Protein 5X7F (pdb70)

Nearest PDB structures (foldseek):
  5x7f-assembly1_A-2  TM=1.005E+00  e=1.214E-40  Mycobacterium tuberculosis H37Rv
  3dr5-assembly1_A-2  TM=9.251E-01  e=3.108E-18  Corynebacterium glutamicum
  4pca-assembly2_B  TM=9.011E-01  e=3.858E-13  Anaplasma phagocytophilum str. HGE1
  4pca-assembly3_D-4  TM=9.112E-01  e=9.954E-13  Anaplasma phagocytophilum str. HGE1
  4pca-assembly1_A  TM=8.769E-01  e=1.339E-12  Anaplasma phagocytophilum str. HGE1

GO terms:
  GO:0005886 plasma membrane (C, HDA)

Secondary structure (DSSP, 8-state):
-HHHHHHHTT----HHHHHHHHHHHHTT-----HHHHHHHHHHHHHH-SSEEEEE--TTSHHHHHHHTTS-TT-EEEEEES-HHHHHHHHHHHHHTT--GGGEEEEES-HHHHHHHSPTT-EEEEEE-S-GGGHHHHHHHHHHHEEEEEEEEEES----TT-HHHHHHHHHHHHHHT-TTEEEEEE-STT-EEEEEE-

CATH classification: 3.40.50.150

B-factor: mean 53.62, std 14.62, range [30.98, 121.47]

Structure (mmCIF, N/CA/C/O backbone):
data_5X7F
#
_entry.id   5X7F
#
_cell.length_a   57.700
_cell.length_b   57.700
_cell.length_c   158.163
_cell.angle_alpha   90.00
_cell.angle_beta   90.00
_cell.angle_gamma   90.00
#
_symmetry.space_group_name_H-M   'P 41 21 2'
#
loop_
_entity.id
_entity.type
_entity.pdbx_description
1 polymer 'Putative O-methyltransferase Rv1220c'
2 non-polymer S-ADENOSYLMETHIONINE
3 water water
#
loop_
_atom_site.group_PDB
_atom_site.id
_atom_site.type_symbol
_atom_site.label_atom_id
_atom_site.label_alt_id
_atom_site.label_comp_id
_atom_site.label_asym_id
_atom_site.label_entity_id
_atom_site.label_seq_id
_atom_site.pdbx_PDB_ins_code
_atom_site.Cartn_x
_atom_site.Cartn_y
_atom_site.Cartn_z
_atom_site.occupancy
_atom_site.B_iso_or_equiv
_atom_site.auth_seq_id
_atom_site.auth_comp_id
_atom_site.auth_asym_id
_atom_site.auth_atom_id
_atom_site.pdbx_PDB_model_num
ATOM 1 N N . GLU A 1 31 ? -22.776 19.070 38.752 1.00 75.70 11 GLU A N 1
ATOM 2 C CA . GLU A 1 31 ? -22.628 19.695 40.064 1.00 83.82 11 GLU A CA 1
ATOM 3 C C . GLU A 1 31 ? -23.175 18.810 41.181 1.00 78.32 11 GLU A C 1
ATOM 4 O O . GLU A 1 31 ? -22.542 18.673 42.239 1.00 74.54 11 GLU A O 1
ATOM 10 N N . SER A 1 32 ? -24.366 18.238 40.962 1.00 72.29 12 SER A N 1
ATOM 11 C CA . SER A 1 32 ? -24.878 17.232 41.892 1.00 69.23 12 SER A CA 1
ATOM 12 C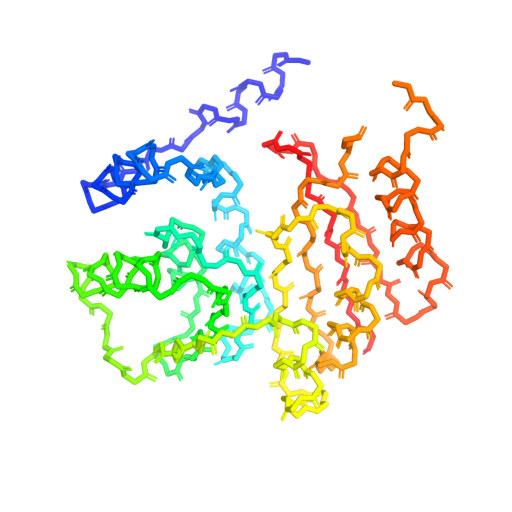 C . SER A 1 32 ? -23.980 16.003 41.903 1.00 61.44 12 SER A C 1
ATOM 13 O O . SER A 1 32 ? -23.808 15.356 42.944 1.00 53.57 12 SER A O 1
ATOM 16 N N . LEU A 1 33 ? -23.410 15.661 40.742 1.00 61.24 13 LEU A N 1
ATOM 17 C CA . LEU A 1 33 ? -22.435 14.580 40.677 1.00 56.11 13 LEU A CA 1
ATOM 18 C C . LEU A 1 33 ? -21.254 14.871 41.589 1.00 49.09 13 LEU A C 1
ATOM 19 O O . LEU A 1 33 ? -20.801 14.002 42.345 1.00 49.21 13 LEU A O 1
ATOM 24 N N . TRP A 1 34 ? -20.755 16.104 41.537 1.00 52.04 14 TRP A N 1
ATOM 25 C CA . TRP A 1 34 ? -19.579 16.474 42.313 1.00 51.89 14 TRP A CA 1
ATOM 26 C C . TRP A 1 34 ? -19.881 16.461 43.811 1.00 50.91 14 TRP A C 1
ATOM 27 O O . TRP A 1 34 ? -19.085 15.939 44.601 1.00 47.12 14 TRP A O 1
ATOM 38 N N . ALA A 1 35 ? -21.039 16.996 44.219 1.00 51.30 15 ALA A N 1
ATOM 39 C CA . ALA A 1 35 ? -21.381 16.998 45.642 1.00 55.24 15 ALA A CA 1
ATOM 40 C C . ALA A 1 35 ? -21.560 15.580 46.162 1.00 50.86 15 ALA A C 1
ATOM 41 O O . ALA A 1 35 ? -21.175 15.268 47.296 1.00 47.10 15 ALA A O 1
ATOM 43 N N . HIS A 1 36 ? -22.140 14.705 45.337 1.00 50.71 16 HIS A N 1
ATOM 44 C CA . HIS A 1 36 ? -22.300 13.306 45.721 1.00 51.73 16 HIS A CA 1
ATOM 45 C C . HIS A 1 36 ? -20.951 12.654 45.989 1.00 47.41 16 HIS A C 1
ATOM 46 O O . HIS A 1 36 ? -20.806 11.871 46.934 1.00 51.47 16 HIS A O 1
ATOM 53 N N . ALA A 1 37 ? -19.957 12.948 45.151 1.00 48.23 17 ALA A N 1
ATOM 54 C CA . ALA A 1 37 ? -18.630 12.375 45.332 1.00 46.62 17 ALA A CA 1
ATOM 55 C C . ALA A 1 37 ? -17.966 12.931 46.580 1.00 42.90 17 ALA A C 1
ATOM 56 O O . ALA A 1 37 ? -17.455 12.173 47.415 1.00 43.82 17 ALA A O 1
ATOM 58 N N . GLU A 1 38 ? -17.958 14.260 46.719 1.00 49.58 18 GLU A N 1
ATOM 59 C CA . GLU A 1 38 ? -17.354 14.869 47.903 1.00 49.60 18 GLU A CA 1
ATOM 60 C C . GLU A 1 38 ? -17.982 14.325 49.176 1.00 50.38 18 GLU A C 1
ATOM 61 O O . GLU A 1 38 ? -17.284 14.080 50.171 1.00 50.58 18 GLU A O 1
ATOM 67 N N . GLY A 1 39 ? -19.292 14.096 49.155 1.00 51.40 19 GLY A N 1
ATOM 68 C CA . GLY A 1 39 ? -20.004 13.639 50.329 1.00 49.60 19 GLY A CA 1
ATOM 69 C C . GLY A 1 39 ? -19.966 12.145 50.551 1.00 49.53 19 GLY A C 1
ATOM 70 O O . GLY A 1 39 ? -20.636 11.640 51.461 1.00 52.42 19 GLY A O 1
ATOM 71 N N . SER A 1 40 ? -19.176 11.419 49.765 1.00 45.07 20 SER A N 1
ATOM 72 C CA . SER A 1 40 ? -19.151 9.968 49.840 1.00 45.34 20 SER A CA 1
ATOM 73 C C . SER A 1 40 ? -18.372 9.439 51.036 1.00 48.90 20 SER A C 1
ATOM 74 O O . SER A 1 40 ? -18.612 8.301 51.445 1.00 50.52 20 SER A O 1
ATOM 77 N N . ILE A 1 41 ? -17.475 10.234 51.621 1.00 49.82 21 ILE A N 1
ATOM 78 C CA . ILE A 1 41 ? -16.437 9.740 52.523 1.00 47.77 21 ILE A CA 1
ATOM 79 C C . ILE A 1 41 ? -16.625 10.349 53.906 1.00 46.85 21 ILE A C 1
ATOM 80 O O . ILE A 1 41 ? -16.866 11.556 54.032 1.00 46.96 21 ILE A O 1
ATOM 85 N N . SER A 1 42 ? -16.495 9.514 54.942 1.00 43.99 22 SER A N 1
ATOM 86 C CA . SER A 1 42 ? -16.393 9.988 56.319 1.00 47.94 22 SER A CA 1
ATOM 87 C C . SER A 1 42 ? -15.017 9.666 56.900 1.00 49.71 22 SER A C 1
ATOM 88 O O . SER A 1 42 ? -14.395 8.664 56.535 1.00 51.01 22 SER A O 1
ATOM 91 N N . GLU A 1 43 ? -14.556 10.512 57.828 1.00 47.39 23 GLU A N 1
ATOM 92 C CA . GLU A 1 43 ? -13.215 10.432 58.388 1.00 43.29 23 GLU A CA 1
ATOM 93 C C . GLU A 1 43 ? -13.246 10.112 59.878 1.00 49.68 23 GLU A C 1
ATOM 94 O O . GLU A 1 43 ? -14.192 10.472 60.589 1.00 47.63 23 GLU A O 1
ATOM 100 N N . ASP A 1 44 ? -12.184 9.460 60.355 1.00 49.08 24 ASP A N 1
ATOM 101 C CA . ASP A 1 44 ? -12.090 9.079 61.760 1.00 51.31 24 ASP A CA 1
ATOM 102 C C . ASP A 1 44 ? -11.694 10.279 62.623 1.00 46.04 24 ASP A C 1
ATOM 103 O O . ASP A 1 44 ? -11.477 11.388 62.133 1.00 48.23 24 ASP A O 1
ATOM 108 N N . VAL A 1 45 ? -11.582 10.046 63.938 1.00 52.16 25 VAL A N 1
ATOM 109 C CA . VAL A 1 45 ? -11.320 11.137 64.876 1.00 49.65 25 VAL A CA 1
ATOM 110 C C . VAL A 1 45 ? -9.902 11.698 64.716 1.00 47.64 25 VAL A C 1
ATOM 111 O O . VAL A 1 45 ? -9.682 12.892 64.937 1.00 46.89 25 VAL A O 1
ATOM 115 N N . ILE A 1 46 ? -8.931 10.883 64.284 1.00 51.33 26 ILE A N 1
ATOM 116 C CA . ILE A 1 46 ? -7.575 11.407 64.071 1.00 52.81 26 ILE A CA 1
ATOM 117 C C . ILE A 1 46 ? -7.568 12.435 62.949 1.00 48.26 26 ILE A C 1
ATOM 118 O O . ILE A 1 46 ? -6.995 13.528 63.080 1.00 43.59 26 ILE A O 1
ATOM 123 N N . LEU A 1 47 ? -8.203 12.099 61.820 1.00 42.63 27 LEU A N 1
ATOM 124 C CA . LEU A 1 47 ? -8.268 13.043 60.712 1.00 44.87 27 LEU A CA 1
ATOM 125 C C . LEU A 1 47 ? -8.984 14.313 61.126 1.00 44.12 27 LEU A C 1
ATOM 126 O O . LEU A 1 47 ? -8.584 15.420 60.731 1.00 44.16 27 LEU A O 1
ATOM 131 N N . ALA A 1 48 ? -10.046 14.172 61.934 1.00 41.79 28 ALA A N 1
ATOM 132 C CA . ALA A 1 48 ? -10.762 15.340 62.434 1.00 45.89 28 ALA A CA 1
ATOM 133 C C . ALA A 1 48 ? -9.851 16.223 63.280 1.00 44.61 28 ALA A C 1
ATOM 134 O O . ALA A 1 48 ? -9.884 17.454 63.165 1.00 46.35 28 ALA A O 1
ATOM 136 N N . GLY A 1 49 ? -9.022 15.610 64.127 1.00 49.05 29 GLY A N 1
ATOM 137 C CA . GLY A 1 49 ? -8.044 16.391 64.872 1.00 49.03 29 GLY A CA 1
ATOM 138 C C . GLY A 1 49 ? -7.060 17.108 63.967 1.00 48.79 29 GLY A C 1
ATOM 139 O O . GLY A 1 49 ? -6.747 18.284 64.178 1.00 48.06 29 GLY A O 1
ATOM 140 N N . ALA A 1 50 ? -6.589 16.423 62.915 1.00 48.36 30 ALA A N 1
ATOM 141 C CA . ALA A 1 50 ? -5.645 17.058 61.994 1.00 45.44 30 ALA A CA 1
ATOM 142 C C . ALA A 1 50 ? -6.278 18.239 61.269 1.00 50.39 30 ALA A C 1
ATOM 143 O O . ALA A 1 50 ? -5.631 19.283 61.090 1.00 48.18 30 ALA A O 1
ATOM 145 N N . ARG A 1 51 ? -7.550 18.101 60.849 1.00 46.91 31 ARG A N 1
ATOM 146 C CA . ARG A 1 51 ? -8.231 19.202 60.166 1.00 49.03 31 ARG A CA 1
ATOM 147 C C . ARG A 1 51 ? -8.387 20.409 61.073 1.00 52.46 31 ARG A C 1
ATOM 148 O O . ARG A 1 51 ? -8.240 21.558 60.627 1.00 57.68 31 ARG A O 1
ATOM 156 N N . GLU A 1 52 ? -8.750 20.170 62.332 1.00 53.17 32 GLU A N 1
ATOM 157 C CA . GLU A 1 52 ? -8.839 21.255 63.301 1.00 58.69 32 GLU A CA 1
ATOM 158 C C . GLU A 1 52 ? -7.523 22.028 63.370 1.00 59.56 32 GLU A C 1
ATOM 159 O O . GLU A 1 52 ? -7.506 23.266 63.332 1.00 58.15 32 GLU A O 1
ATOM 165 N N . ARG A 1 53 ? -6.399 21.305 63.436 1.00 59.68 33 ARG A N 1
ATOM 166 C CA . ARG A 1 53 ? -5.104 21.977 63.505 1.00 58.47 33 ARG A CA 1
ATOM 167 C C . ARG A 1 53 ? -4.781 22.717 62.216 1.00 60.89 33 ARG A C 1
ATOM 168 O O . ARG A 1 53 ? -4.168 23.788 62.263 1.00 60.34 33 ARG A O 1
ATOM 176 N N . ALA A 1 54 ? -5.198 22.178 61.062 1.00 50.56 34 ALA A N 1
ATOM 177 C CA . ALA A 1 54 ? -4.970 22.864 59.798 1.00 53.74 34 ALA A CA 1
ATOM 178 C C . ALA A 1 54 ? -5.650 24.226 59.767 1.00 57.62 34 ALA A C 1
ATOM 179 O O . ALA A 1 54 ? -5.063 25.207 59.299 1.00 58.05 34 ALA A O 1
ATOM 181 N N . THR A 1 55 ? -6.895 24.314 60.241 1.00 56.99 35 THR A N 1
ATOM 182 C CA . THR A 1 55 ? -7.567 25.609 60.171 1.00 61.97 35 THR A CA 1
ATOM 183 C C . THR A 1 55 ? -6.957 26.610 61.149 1.00 61.53 35 THR A C 1
ATOM 184 O O . THR A 1 55 ? -6.904 27.808 60.847 1.00 64.00 35 THR A O 1
ATOM 188 N N . ASP A 1 56 ? -6.461 26.135 62.298 1.00 67.66 36 ASP A N 1
ATOM 189 C CA . ASP A 1 56 ? -5.824 27.021 63.271 1.00 73.05 36 ASP A CA 1
ATOM 190 C C . ASP A 1 56 ? -4.600 27.720 62.689 1.00 75.08 36 ASP A C 1
ATOM 191 O O . ASP A 1 56 ? -4.412 28.927 62.892 1.00 77.77 36 ASP A O 1
ATOM 196 N N . ILE A 1 57 ? -3.757 26.983 61.963 1.00 75.80 37 ILE A N 1
ATOM 197 C CA . ILE A 1 57 ? -2.520 27.540 61.421 1.00 73.09 37 ILE A CA 1
ATOM 198 C C . ILE A 1 57 ? -2.777 28.137 60.048 1.00 74.25 37 ILE A C 1
ATOM 199 O O . ILE A 1 57 ? -1.838 28.554 59.362 1.00 78.75 37 ILE A O 1
ATOM 204 N N . GLY A 1 58 ? -4.040 28.171 59.629 1.00 70.44 38 GLY A N 1
ATOM 205 C CA . GLY A 1 58 ? -4.354 28.736 58.332 1.00 71.97 38 GLY A CA 1
ATOM 206 C C . GLY A 1 58 ? -3.796 27.969 57.157 1.00 69.49 38 GLY A C 1
ATOM 207 O O . GLY A 1 58 ? -3.589 28.549 56.087 1.00 74.04 38 GLY A O 1
ATOM 208 N N . ALA A 1 59 ? -3.537 26.678 57.327 1.00 66.30 39 ALA A N 1
ATOM 209 C CA . ALA A 1 59 ? -3.060 25.816 56.256 1.00 65.09 39 ALA A CA 1
ATOM 210 C C . ALA A 1 59 ? -4.238 25.101 55.608 1.00 60.12 39 ALA A C 1
ATOM 211 O O . ALA A 1 59 ? -5.162 24.659 56.297 1.00 66.03 39 ALA A O 1
ATOM 213 N N . GLY A 1 60 ? -4.202 24.980 54.291 1.00 65.64 40 GLY A N 1
ATOM 214 C CA . GLY A 1 60 ? -5.206 24.200 53.593 1.00 60.12 40 GLY A CA 1
ATOM 215 C C . GLY A 1 60 ? -5.161 22.737 53.998 1.00 63.19 40 GLY A C 1
ATOM 216 O O . GLY A 1 60 ? -4.303 22.274 54.756 1.00 63.19 40 GLY A O 1
ATOM 217 N N . ALA A 1 61 ? -6.146 21.999 53.503 1.00 44.82 41 ALA A N 1
ATOM 218 C CA . ALA A 1 61 ? -6.217 20.562 53.707 1.00 43.27 41 ALA A CA 1
ATOM 219 C C . ALA A 1 61 ? -7.098 20.006 52.604 1.00 44.76 41 ALA A C 1
ATOM 220 O O . ALA A 1 61 ? -8.117 20.610 52.264 1.00 40.23 41 ALA A O 1
ATOM 222 N N . VAL A 1 62 ? -6.681 18.890 52.013 1.00 44.28 42 VAL A N 1
ATOM 223 C CA . VAL A 1 62 ? -7.483 18.329 50.935 1.00 39.26 42 VAL A CA 1
ATOM 224 C C . VAL A 1 62 ? -8.799 17.830 51.520 1.00 38.90 42 VAL A C 1
ATOM 225 O O . VAL A 1 62 ? -8.888 17.479 52.708 1.00 38.71 42 VAL A O 1
ATOM 229 N N . THR A 1 63 ? -9.835 17.809 50.679 1.00 39.86 43 THR A N 1
ATOM 230 C CA . THR A 1 63 ? -11.126 17.289 51.078 1.00 37.49 43 THR A CA 1
ATOM 231 C C . THR A 1 63 ? -11.024 15.790 51.298 1.00 38.24 43 THR A C 1
ATOM 232 O O . THR A 1 63 ? -10.131 15.128 50.744 1.00 35.62 43 THR A O 1
ATOM 236 N N . PRO A 1 64 ? -11.941 15.227 52.100 1.00 34.81 44 PRO A N 1
ATOM 237 C CA . PRO A 1 64 ? -11.970 13.772 52.275 1.00 36.86 44 PRO A CA 1
ATOM 238 C C . PRO A 1 64 ? -12.009 12.998 50.969 1.00 38.30 44 PRO A C 1
ATOM 239 O O . PRO A 1 64 ? -11.357 11.951 50.862 1.00 37.57 44 PRO A O 1
ATOM 243 N N . ALA A 1 65 ? -12.788 13.455 49.987 1.00 35.45 45 ALA A N 1
ATOM 244 C CA . ALA A 1 65 ? -12.865 12.722 48.724 1.00 41.31 45 ALA A CA 1
ATOM 245 C C . ALA A 1 65 ? -11.559 12.811 47.942 1.00 38.38 45 ALA A C 1
ATOM 246 O O . ALA A 1 65 ? -11.190 11.857 47.239 1.00 37.08 45 ALA A O 1
ATOM 248 N N . VAL A 1 66 ? -10.853 13.948 48.025 1.00 36.98 46 VAL A N 1
ATOM 249 C CA . VAL A 1 66 ? -9.500 13.987 47.474 1.00 33.81 46 VAL A CA 1
ATOM 250 C C . VAL A 1 66 ? -8.603 13.004 48.217 1.00 36.03 46 VAL A C 1
ATOM 251 O O . VAL A 1 66 ? -7.827 12.257 47.600 1.00 35.29 46 VAL A O 1
ATOM 255 N N . GLY A 1 67 ? -8.726 12.953 49.548 1.00 35.12 47 GLY A N 1
ATOM 256 C CA . GLY A 1 67 ? -7.909 12.028 50.318 1.00 35.83 47 GLY A CA 1
ATOM 257 C C . GLY A 1 67 ? -8.111 10.582 49.901 1.00 39.00 47 GLY A C 1
ATOM 258 O O . GLY A 1 67 ? -7.145 9.831 49.744 1.00 36.13 47 GLY A O 1
ATOM 259 N N . ALA A 1 68 ? -9.371 10.178 49.701 1.00 35.20 48 ALA A N 1
ATOM 260 C CA . ALA A 1 68 ? -9.661 8.814 49.264 1.00 39.60 48 ALA A CA 1
ATOM 261 C C . ALA A 1 68 ? -9.019 8.524 47.919 1.00 36.07 48 ALA A C 1
ATOM 262 O O . ALA A 1 68 ? -8.542 7.405 47.671 1.00 34.37 48 ALA A O 1
ATOM 264 N N . LEU A 1 69 ? -8.994 9.530 47.039 1.00 39.00 49 LEU A N 1
ATOM 265 C CA . LEU A 1 69 ? -8.346 9.373 45.744 1.00 36.80 49 LEU A CA 1
ATOM 266 C C . LEU A 1 69 ? -6.840 9.235 45.908 1.00 39.13 49 LEU A C 1
ATOM 267 O O . LEU A 1 69 ? -6.219 8.395 45.254 1.00 34.65 49 LEU A O 1
ATOM 272 N N . LEU A 1 70 ? -6.238 10.029 46.803 1.00 37.72 50 LEU A N 1
ATOM 273 C CA . LEU A 1 70 ? -4.803 9.900 47.032 1.00 38.35 50 LEU A CA 1
ATOM 274 C C . LEU A 1 70 ? -4.455 8.512 47.555 1.00 38.91 50 LEU A C 1
ATOM 275 O O . LEU A 1 70 ? -3.415 7.950 47.205 1.00 37.06 50 LEU A O 1
ATOM 280 N N . CYS A 1 71 ? -5.305 7.955 48.415 1.00 35.63 51 CYS A N 1
ATOM 281 C CA . CYS A 1 71 ? -5.064 6.620 48.951 1.00 37.49 51 CYS A CA 1
ATOM 282 C C . CYS A 1 71 ? -5.144 5.574 47.845 1.00 38.16 51 CYS A C 1
ATOM 283 O O . CYS A 1 71 ? -4.315 4.660 47.772 1.00 37.18 51 CYS A O 1
ATOM 286 N N . LEU A 1 72 ? -6.154 5.684 46.991 1.00 36.68 52 LEU A N 1
ATOM 287 C CA . LEU A 1 72 ? -6.261 4.776 45.853 1.00 36.95 52 LEU A CA 1
ATOM 288 C C . LEU A 1 72 ? -5.034 4.871 44.958 1.00 40.31 52 LEU A C 1
ATOM 289 O O . LEU A 1 72 ? -4.502 3.842 44.525 1.00 41.54 52 LEU A O 1
ATOM 294 N N . LEU A 1 73 ? -4.570 6.098 44.666 1.00 34.64 53 LEU A N 1
ATOM 295 C CA . LEU A 1 73 ? -3.455 6.242 43.731 1.00 37.12 53 LEU A CA 1
ATOM 296 C C .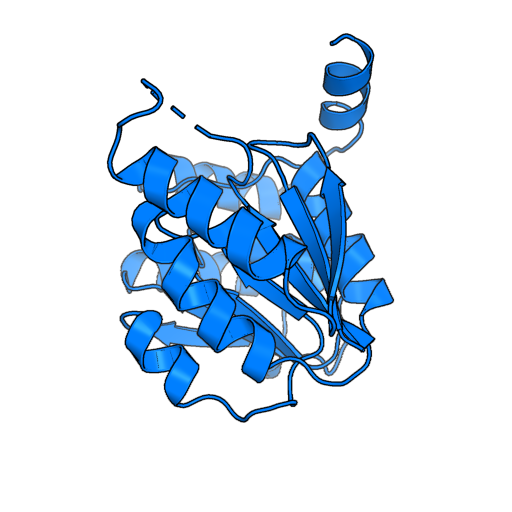 LEU A 1 73 ? -2.143 5.770 44.354 1.00 44.02 53 LEU A C 1
ATOM 297 O O . LEU A 1 73 ? -1.287 5.195 43.664 1.00 42.12 53 LEU A O 1
ATOM 302 N N . ALA A 1 74 ? -1.966 5.989 45.659 1.00 38.10 54 ALA A N 1
ATOM 303 C CA . ALA A 1 74 ? -0.778 5.459 46.324 1.00 37.20 54 ALA A CA 1
ATOM 304 C C . ALA A 1 74 ? -0.765 3.941 46.266 1.00 41.75 54 ALA A C 1
ATOM 305 O O . ALA A 1 74 ? 0.271 3.321 45.983 1.00 42.24 54 ALA A O 1
ATOM 307 N N . LYS A 1 75 ? -1.922 3.327 46.497 1.00 37.06 55 LYS A N 1
ATOM 308 C CA . LYS A 1 75 ? -2.018 1.878 46.434 1.00 42.77 55 LYS A CA 1
ATOM 309 C C . LYS A 1 75 ? -1.752 1.367 45.018 1.00 46.51 55 LYS A C 1
ATOM 310 O O . LYS A 1 75 ? -1.044 0.367 44.832 1.00 47.27 55 LYS A O 1
ATOM 316 N N . LEU A 1 76 ? -2.290 2.054 44.005 1.00 42.72 56 LEU A N 1
ATOM 317 C CA . LEU A 1 76 ? -2.026 1.656 42.621 1.00 44.72 56 LEU A CA 1
ATOM 318 C C . LEU A 1 76 ? -0.560 1.828 42.263 1.00 46.65 56 LEU A C 1
ATOM 319 O O . LEU A 1 76 ? -0.005 1.037 41.490 1.00 49.17 56 LEU A O 1
ATOM 324 N N . SER A 1 77 ? 0.075 2.865 42.801 1.00 45.19 57 SER A N 1
ATOM 325 C CA . SER A 1 77 ? 1.442 3.194 42.442 1.00 49.33 57 SER A CA 1
ATOM 326 C C . SER A 1 77 ? 2.458 2.222 43.026 1.00 50.85 57 SER A C 1
ATOM 327 O O . SER A 1 77 ? 3.630 2.289 42.644 1.00 53.75 57 SER A O 1
ATOM 330 N N . GLY A 1 78 ? 2.047 1.329 43.923 1.00 47.52 58 GLY A N 1
ATOM 331 C CA . GLY A 1 78 ? 2.992 0.439 44.577 1.00 50.05 58 GLY A CA 1
ATOM 332 C C . GLY A 1 78 ? 3.199 0.801 46.033 1.00 51.59 58 GLY A C 1
ATOM 333 O O . GLY A 1 78 ? 3.332 -0.078 46.892 1.00 56.25 58 GLY A O 1
ATOM 334 N N . GLY A 1 79 ? 3.251 2.097 46.323 1.00 49.81 59 GLY A N 1
ATOM 335 C CA . GLY A 1 79 ? 3.153 2.547 47.702 1.00 50.56 59 GLY A CA 1
ATOM 336 C C . GLY A 1 79 ? 4.346 2.262 48.592 1.00 53.60 59 GLY A C 1
ATOM 337 O O . GLY A 1 79 ? 4.172 2.033 49.796 1.00 52.25 59 GLY A O 1
ATOM 338 N N . LYS A 1 80 ? 5.556 2.278 48.041 1.00 49.44 60 LYS A N 1
ATOM 339 C CA . LYS A 1 80 ? 6.754 2.023 48.828 1.00 52.91 60 LYS A CA 1
ATOM 340 C C . LYS A 1 80 ? 7.518 3.297 49.145 1.00 49.97 60 LYS A C 1
ATOM 341 O O . LYS A 1 80 ? 8.021 3.456 50.259 1.00 49.24 60 LYS A O 1
ATOM 347 N N . ALA A 1 81 ? 7.601 4.221 48.191 1.00 49.08 61 ALA A N 1
ATOM 348 C CA . ALA A 1 81 ? 8.257 5.504 48.401 1.00 44.44 61 ALA A CA 1
ATOM 349 C C . ALA A 1 81 ? 7.375 6.579 47.783 1.00 46.45 61 ALA A C 1
ATOM 350 O O . ALA A 1 81 ? 7.196 6.620 46.558 1.00 41.81 61 ALA A O 1
ATOM 352 N N . VAL A 1 82 ? 6.826 7.437 48.636 1.00 47.93 62 VAL A N 1
ATOM 353 C CA . VAL A 1 82 ? 5.922 8.513 48.255 1.00 44.08 62 VAL A CA 1
ATOM 354 C C . VAL A 1 82 ? 6.522 9.818 48.759 1.00 42.28 62 VAL A C 1
ATOM 355 O O . VAL A 1 82 ? 6.957 9.894 49.914 1.00 44.49 62 VAL A O 1
ATOM 359 N N . ALA A 1 83 ? 6.563 10.832 47.899 1.00 42.08 63 ALA A N 1
ATOM 360 C CA . ALA A 1 83 ? 7.057 12.148 48.270 1.00 44.06 63 ALA A CA 1
ATOM 361 C C . ALA A 1 83 ? 5.923 13.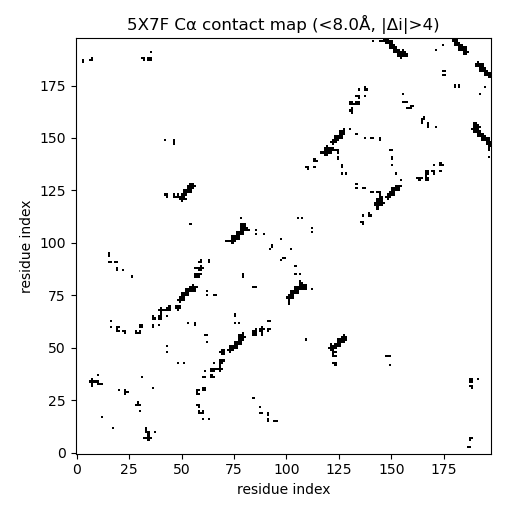164 48.222 1.00 42.75 63 ALA A C 1
ATOM 362 O O . ALA A 1 83 ? 5.125 13.169 47.283 1.00 39.37 63 ALA A O 1
ATOM 364 N N . GLU A 1 84 ? 5.876 14.045 49.221 1.00 38.31 64 GLU A N 1
ATOM 365 C CA . GLU A 1 84 ? 4.823 15.046 49.330 1.00 40.87 64 GLU A CA 1
ATOM 366 C C . GLU A 1 84 ? 5.432 16.435 49.464 1.00 40.33 64 GLU A C 1
ATOM 367 O O . GLU A 1 84 ? 6.288 16.665 50.326 1.00 42.22 64 GLU A O 1
ATOM 373 N N . VAL A 1 85 ? 4.964 17.361 48.639 1.00 36.21 65 VAL A N 1
ATOM 374 C CA . VAL A 1 85 ? 5.385 18.756 48.670 1.00 37.06 65 VAL A CA 1
ATOM 375 C C . VAL A 1 85 ? 4.257 19.556 49.310 1.00 41.39 65 VAL A C 1
ATOM 376 O O . VAL A 1 85 ? 3.205 19.771 48.690 1.00 38.13 65 VAL A O 1
ATOM 380 N N . GLY A 1 86 ? 4.463 19.971 50.567 1.00 39.30 66 GLY A N 1
ATOM 381 C CA . GLY A 1 86 ? 3.452 20.703 51.315 1.00 37.75 66 GLY A CA 1
ATOM 382 C C . GLY A 1 86 ? 2.711 19.850 52.327 1.00 41.45 66 GLY A C 1
ATOM 383 O O . GLY A 1 86 ? 1.568 19.445 52.105 1.00 40.89 66 GLY A O 1
ATOM 384 N N . THR A 1 87 ? 3.363 19.579 53.459 1.00 42.62 67 THR A N 1
ATOM 385 C CA . THR A 1 87 ? 2.820 18.660 54.450 1.00 41.28 67 THR A CA 1
ATOM 386 C C . THR A 1 87 ? 1.540 19.199 55.073 1.00 39.34 67 THR A C 1
ATOM 387 O O . THR A 1 87 ? 0.626 18.428 55.394 1.00 38.62 67 THR A O 1
ATOM 391 N N . GLY A 1 88 ? 1.461 20.514 55.255 1.00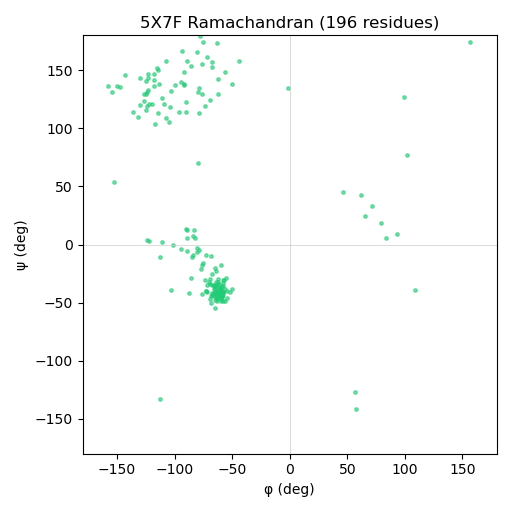 40.80 68 GLY A N 1
ATOM 392 C CA . GLY A 1 88 ? 0.392 21.085 56.055 1.00 45.81 68 GLY A CA 1
ATOM 393 C C . GLY A 1 88 ? 0.395 20.515 57.456 1.00 47.27 68 GLY A C 1
ATOM 394 O O . GLY A 1 88 ? 1.455 20.263 58.051 1.00 50.75 68 GLY A O 1
ATOM 395 N N . ALA A 1 89 ? -0.813 20.288 57.991 1.00 42.59 69 ALA A N 1
ATOM 396 C CA . ALA A 1 89 ? -1.019 19.591 59.255 1.00 42.94 69 ALA A CA 1
ATOM 397 C C . ALA A 1 89 ? -1.177 18.080 59.101 1.00 44.40 69 ALA A C 1
ATOM 398 O O . ALA A 1 89 ? -1.609 17.417 60.052 1.00 41.28 69 ALA A O 1
ATOM 400 N N . GLY A 1 90 ? -0.850 17.515 57.932 1.00 43.24 70 GLY A N 1
ATOM 401 C CA . GLY A 1 90 ? -0.784 16.074 57.791 1.00 42.01 70 GLY A CA 1
ATOM 402 C C . GLY A 1 90 ? -2.043 15.389 57.296 1.00 42.54 70 GLY A C 1
ATOM 403 O O . GLY A 1 90 ? -2.115 14.156 57.342 1.00 38.56 70 GLY A O 1
ATOM 404 N N . VAL A 1 91 ? -3.045 16.140 56.848 1.00 40.76 71 VAL A N 1
ATOM 405 C CA . VAL A 1 91 ? -4.279 15.506 56.390 1.00 41.08 71 VAL A CA 1
ATOM 406 C C . VAL A 1 91 ? -4.006 14.652 55.148 1.00 39.26 71 VAL A C 1
ATOM 407 O O . VAL A 1 91 ? -4.273 13.443 55.137 1.00 37.33 71 VAL A O 1
ATOM 411 N N . SER A 1 92 ? -3.411 15.254 54.111 1.00 37.80 72 SER A N 1
ATOM 412 C CA . SER A 1 92 ? -3.065 14.482 52.913 1.00 39.28 72 SER A CA 1
ATOM 413 C C . SER A 1 92 ? -2.094 13.350 53.235 1.00 39.58 72 SER A C 1
ATOM 414 O O . SER A 1 92 ? -2.223 12.248 52.695 1.00 37.04 72 SER A O 1
ATOM 417 N N . GLY A 1 93 ? -1.142 13.579 54.145 1.00 39.92 73 GLY A N 1
ATOM 418 C CA . GLY A 1 93 ? -0.202 12.521 54.485 1.00 38.79 73 GLY A CA 1
ATOM 419 C C . GLY A 1 93 ? -0.862 11.310 55.124 1.00 41.74 73 GLY A C 1
ATOM 420 O O . GLY A 1 93 ? -0.484 10.169 54.843 1.00 40.02 73 GLY A O 1
ATOM 421 N N . LEU A 1 94 ? -1.839 11.539 56.013 1.00 39.07 74 LEU A N 1
ATOM 422 C CA . LEU A 1 94 ? -2.562 10.428 56.620 1.00 38.99 74 LEU A CA 1
ATOM 423 C C . LEU A 1 94 ? -3.300 9.615 55.567 1.00 39.13 74 LEU A C 1
ATOM 424 O O . LEU A 1 94 ? -3.366 8.380 55.647 1.00 41.15 74 LEU A O 1
ATOM 429 N N . TRP A 1 95 ? -3.891 10.294 54.589 1.00 38.31 75 TRP A N 1
ATOM 430 C CA . TRP A 1 95 ? -4.606 9.577 53.542 1.00 34.11 75 TRP A CA 1
ATOM 431 C C . TRP A 1 95 ? -3.639 8.786 52.673 1.00 38.14 75 TRP A C 1
ATOM 432 O O . TRP A 1 95 ? -3.886 7.615 52.362 1.00 37.80 75 TRP A O 1
ATOM 443 N N . LEU A 1 96 ? -2.517 9.401 52.299 1.00 37.03 76 LEU A N 1
ATOM 444 C CA . LEU A 1 96 ? -1.519 8.689 51.507 1.00 37.22 76 LEU A CA 1
ATOM 445 C C . LEU A 1 96 ? -0.993 7.464 52.255 1.00 38.41 76 LEU A C 1
ATOM 446 O O . LEU A 1 96 ? -0.898 6.360 51.694 1.00 39.07 76 LEU A O 1
ATOM 451 N N . LEU A 1 97 ? -0.680 7.631 53.544 1.00 38.32 77 LEU A N 1
ATOM 452 C CA . LEU A 1 97 ? -0.151 6.518 54.322 1.00 41.58 77 LEU A CA 1
ATOM 453 C C . LEU A 1 97 ? -1.139 5.362 54.401 1.00 38.66 77 LEU A C 1
ATOM 454 O O . LEU A 1 97 ? -0.723 4.204 54.404 1.00 42.03 77 LEU A O 1
ATOM 459 N N . SER A 1 98 ? -2.443 5.641 54.446 1.00 39.55 78 SER A N 1
ATOM 460 C CA . SER A 1 98 ? -3.391 4.526 54.495 1.00 44.77 78 SER A CA 1
ATOM 461 C C . SER A 1 98 ? -3.439 3.721 53.196 1.00 43.95 78 SER A C 1
ATOM 462 O O . SER A 1 98 ? -4.051 2.648 53.178 1.00 45.69 78 SER A O 1
ATOM 465 N N . GLY A 1 99 ? -2.816 4.194 52.121 1.00 41.40 79 GLY A N 1
ATOM 466 C CA . GLY A 1 99 ? -2.782 3.399 50.910 1.00 40.23 79 GLY A CA 1
ATOM 467 C C . GLY A 1 99 ? -1.401 2.876 50.575 1.00 46.01 79 GLY A C 1
ATOM 468 O O . GLY A 1 99 ? -1.204 2.238 49.534 1.00 43.57 79 GLY A O 1
ATOM 469 N N . MET A 1 100 ? -0.430 3.159 51.436 1.00 46.49 80 MET A N 1
ATOM 470 C CA . MET A 1 100 ? 0.935 2.715 51.214 1.00 48.79 80 MET A CA 1
ATOM 471 C C . MET A 1 100 ? 1.185 1.380 51.914 1.00 53.95 80 MET A C 1
ATOM 472 O O . MET A 1 100 ? 0.408 0.931 52.757 1.00 57.21 80 MET A O 1
ATOM 477 N N . ARG A 1 101 ? 2.291 0.743 51.550 1.00 49.32 81 ARG A N 1
ATOM 478 C CA . ARG A 1 101 ? 2.673 -0.511 52.176 1.00 54.05 81 ARG A CA 1
ATOM 479 C C . ARG A 1 101 ? 3.158 -0.271 53.599 1.00 57.74 81 ARG A C 1
ATOM 480 O O . ARG A 1 101 ? 3.515 0.847 53.983 1.00 50.87 81 ARG A O 1
ATOM 488 N N . ASP A 1 102 ? 3.165 -1.351 54.386 1.00 71.93 82 ASP A N 1
ATOM 489 C CA . ASP A 1 102 ? 3.645 -1.266 55.764 1.00 76.85 82 ASP A CA 1
ATOM 490 C C . ASP A 1 102 ? 5.074 -0.756 55.814 1.00 75.16 82 ASP A C 1
ATOM 491 O O . ASP A 1 102 ? 5.417 0.084 56.653 1.00 73.89 82 ASP A O 1
ATOM 496 N N . ASP A 1 103 ? 5.921 -1.260 54.928 1.00 71.88 83 ASP A N 1
ATOM 497 C CA . ASP A 1 103 ? 7.311 -0.848 54.840 1.00 72.00 83 ASP A CA 1
ATOM 498 C C . ASP A 1 103 ? 7.496 0.434 54.043 1.00 66.30 83 ASP A C 1
ATOM 499 O O . ASP A 1 103 ? 8.641 0.821 53.786 1.00 69.73 83 ASP A O 1
ATOM 504 N N . GLY A 1 104 ? 6.413 1.088 53.628 1.00 57.91 84 GLY A N 1
ATOM 505 C CA . GLY A 1 104 ? 6.544 2.261 52.787 1.00 52.97 84 GLY A CA 1
ATOM 506 C C . GLY A 1 104 ? 6.970 3.474 53.587 1.00 50.82 84 GLY A C 1
ATOM 507 O O . GLY A 1 104 ? 6.746 3.561 54.795 1.00 54.29 84 GLY A O 1
ATOM 508 N N . VAL A 1 105 ? 7.599 4.421 52.901 1.00 46.96 85 VAL A N 1
ATOM 509 C CA . VAL A 1 105 ? 8.108 5.638 53.521 1.00 44.43 85 VAL A CA 1
ATOM 510 C C . VAL A 1 105 ? 7.503 6.839 52.811 1.00 45.67 85 VAL A C 1
ATOM 511 O O . VAL A 1 105 ? 7.685 7.015 51.596 1.00 42.44 85 VAL A O 1
ATOM 515 N N . LEU A 1 106 ? 6.766 7.648 53.565 1.00 45.35 86 LEU A N 1
ATOM 516 C CA . LEU A 1 106 ? 6.257 8.929 53.089 1.00 44.26 86 LEU A CA 1
ATOM 517 C C . LEU A 1 106 ? 7.299 9.988 53.428 1.00 45.44 86 LEU A C 1
ATOM 518 O O . LEU A 1 106 ? 7.567 10.248 54.609 1.00 45.27 86 LEU A O 1
ATOM 523 N N . THR A 1 107 ? 7.914 10.573 52.406 1.00 43.37 87 THR A N 1
ATOM 524 C CA . THR A 1 107 ? 8.814 11.711 52.580 1.00 43.90 87 THR A CA 1
ATOM 525 C C . THR A 1 107 ? 7.992 12.961 52.320 1.00 42.15 87 THR A C 1
ATOM 526 O O . THR A 1 107 ? 7.549 13.190 51.193 1.00 42.02 87 THR A O 1
ATOM 530 N N . THR A 1 108 ? 7.787 13.777 53.339 1.00 40.26 88 THR A N 1
ATOM 531 C CA . THR A 1 108 ? 6.974 14.967 53.158 1.00 42.29 88 THR A CA 1
ATOM 532 C C . THR A 1 108 ? 7.767 16.212 53.541 1.00 43.38 88 THR A C 1
ATOM 533 O O . THR A 1 108 ? 8.587 16.189 54.464 1.00 44.59 88 THR A O 1
ATOM 537 N N . ILE A 1 109 ? 7.545 17.289 52.789 1.00 38.49 89 ILE A N 1
ATOM 538 C CA . ILE A 1 109 ? 8.406 18.459 52.805 1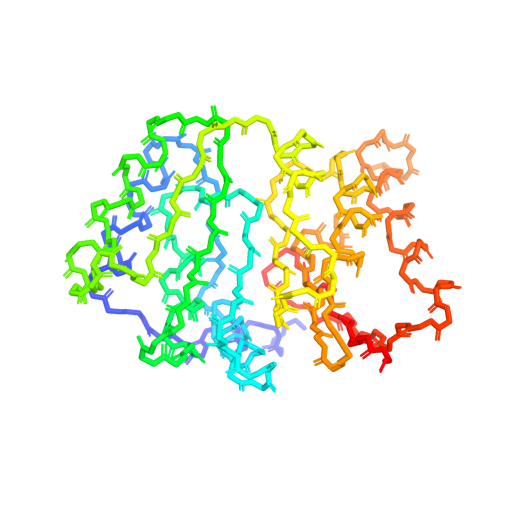.00 40.91 89 ILE A CA 1
ATOM 539 C C . ILE A 1 109 ? 7.555 19.675 53.122 1.00 43.55 89 ILE A C 1
ATOM 540 O O . ILE A 1 109 ? 6.526 19.897 52.479 1.00 42.13 89 ILE A O 1
ATOM 545 N N . ASP A 1 110 ? 7.979 20.472 54.097 1.00 41.27 90 ASP A N 1
ATOM 546 C CA . ASP A 1 110 ? 7.298 21.733 54.338 1.00 41.50 90 ASP A CA 1
ATOM 547 C C . ASP A 1 110 ? 8.313 22.791 54.719 1.00 47.01 90 ASP A C 1
ATOM 548 O O . ASP A 1 110 ? 9.313 22.512 55.383 1.00 48.99 90 ASP A O 1
ATOM 553 N N . ILE A 1 111 ? 8.027 24.019 54.301 1.00 41.82 91 ILE A N 1
ATOM 554 C CA . ILE A 1 111 ? 8.867 25.147 54.668 1.00 45.84 91 ILE A CA 1
ATOM 555 C C . ILE A 1 111 ? 8.641 25.573 56.118 1.00 51.76 91 ILE A C 1
ATOM 556 O O . ILE A 1 111 ? 9.481 26.290 56.679 1.00 53.12 91 ILE A O 1
ATOM 561 N N . GLU A 1 112 ? 7.547 25.136 56.751 1.00 47.45 92 GLU A N 1
ATOM 562 C CA . GLU A 1 112 ? 7.194 25.600 58.096 1.00 51.18 92 GLU A CA 1
ATOM 563 C C . GLU A 1 112 ? 7.437 24.508 59.118 1.00 50.25 92 GLU A C 1
ATOM 564 O O . GLU A 1 112 ? 6.677 23.527 59.163 1.00 49.11 92 GLU A O 1
ATOM 570 N N . PRO A 1 113 ? 8.449 24.637 59.977 1.00 56.11 93 PRO A N 1
ATOM 571 C CA . PRO A 1 113 ? 8.642 23.620 61.024 1.00 50.01 93 PRO A CA 1
ATOM 572 C C . PRO A 1 113 ? 7.424 23.439 61.916 1.00 52.40 93 PRO A C 1
ATOM 573 O O . PRO A 1 113 ? 7.203 22.335 62.437 1.00 49.13 93 PRO A O 1
ATOM 577 N N . GLU A 1 114 ? 6.629 24.497 62.120 1.00 55.21 94 GLU A N 1
ATOM 578 C CA . GLU A 1 114 ? 5.432 24.368 62.950 1.00 56.50 94 GLU A CA 1
ATOM 579 C C . GLU A 1 114 ? 4.409 23.436 62.313 1.00 56.13 94 GLU A C 1
ATOM 580 O O . GLU A 1 114 ? 3.734 22.671 63.019 1.00 53.68 94 GLU A O 1
ATOM 586 N N . HIS A 1 115 ? 4.259 23.500 60.981 1.00 51.13 95 HIS A N 1
ATOM 587 C CA . HIS A 1 115 ? 3.335 22.582 60.322 1.00 49.07 95 HIS A CA 1
ATOM 588 C C . HIS A 1 115 ? 3.842 21.152 60.423 1.00 45.65 95 HIS A C 1
ATOM 589 O O . HIS A 1 115 ? 3.070 20.231 60.723 1.00 44.55 95 HIS A O 1
ATOM 596 N N . LEU A 1 116 ? 5.152 20.960 60.219 1.00 44.33 96 LEU A N 1
ATOM 597 C CA . LEU A 1 116 ? 5.747 19.637 60.360 1.00 43.89 96 LEU A CA 1
ATOM 598 C C . LEU A 1 116 ? 5.516 19.066 61.750 1.00 41.73 96 LEU A C 1
ATOM 599 O O . LEU A 1 116 ? 5.259 17.865 61.896 1.00 42.66 96 LEU A O 1
ATOM 604 N N . ARG A 1 117 ? 5.644 19.899 62.785 1.00 46.57 97 ARG A N 1
ATOM 605 C CA . ARG A 1 117 ? 5.413 19.408 64.146 1.00 47.71 97 ARG A CA 1
ATOM 606 C C . ARG A 1 117 ? 3.973 18.937 64.312 1.00 44.52 97 ARG A C 1
ATOM 607 O O . ARG A 1 117 ? 3.721 17.871 64.884 1.00 45.63 97 ARG A O 1
ATOM 615 N N . LEU A 1 118 ? 3.018 19.701 63.778 1.00 46.24 98 LEU A N 1
ATOM 616 C CA . LEU A 1 118 ? 1.618 19.289 63.858 1.00 50.48 98 LEU A CA 1
ATOM 617 C C . LEU A 1 118 ? 1.366 18.014 63.060 1.00 46.26 98 LEU A C 1
ATOM 618 O O . LEU A 1 118 ? 0.659 17.109 63.523 1.00 47.54 98 LEU A O 1
ATOM 623 N N . ALA A 1 119 ? 1.955 17.909 61.867 1.00 46.48 99 ALA A N 1
ATOM 624 C CA . ALA A 1 119 ? 1.788 16.691 61.079 1.00 42.85 99 ALA A CA 1
ATOM 625 C C . ALA A 1 119 ? 2.385 15.485 61.793 1.00 42.56 99 ALA A C 1
ATOM 626 O O . ALA A 1 119 ? 1.765 14.418 61.864 1.00 44.06 99 ALA A O 1
ATOM 628 N N . ARG A 1 120 ? 3.596 15.637 62.342 1.00 43.85 100 ARG A N 1
ATOM 629 C CA . ARG A 1 120 ? 4.216 14.533 63.075 1.00 47.57 100 ARG A CA 1
ATOM 630 C C . ARG A 1 120 ? 3.334 14.069 64.237 1.00 47.23 100 ARG A C 1
ATOM 631 O O . ARG A 1 120 ? 3.267 12.869 64.544 1.00 48.14 100 ARG A O 1
ATOM 639 N N . GLN A 1 121 ? 2.641 15.004 64.887 1.00 47.02 101 GLN A N 1
ATOM 640 C CA . GLN A 1 121 ? 1.736 14.634 65.977 1.00 48.87 101 GLN A CA 1
ATOM 641 C C . GLN A 1 121 ? 0.592 13.781 65.454 1.00 51.19 101 GLN A C 1
ATOM 642 O O . GLN A 1 121 ? 0.250 12.744 66.040 1.00 50.41 101 GLN A O 1
ATOM 648 N N . ALA A 1 122 ? 0.007 14.192 64.320 1.00 50.48 102 ALA A N 1
ATOM 649 C CA . ALA A 1 122 ? -1.098 13.431 63.749 1.00 48.19 102 ALA A CA 1
ATOM 650 C C . ALA A 1 122 ? -0.643 12.037 63.346 1.00 45.57 102 ALA A C 1
ATOM 651 O O . ALA A 1 122 ? -1.329 11.050 63.628 1.00 46.17 102 ALA A O 1
ATOM 653 N N . PHE A 1 123 ? 0.517 11.937 62.690 1.00 41.85 103 PHE A N 1
ATOM 654 C CA . PHE A 1 123 ? 1.050 10.627 62.334 1.00 44.35 103 PHE A CA 1
ATOM 655 C C . PHE A 1 123 ? 1.236 9.768 63.577 1.00 49.40 103 PHE A C 1
ATOM 656 O O . PHE A 1 123 ? 0.927 8.571 63.569 1.00 51.17 103 PHE A O 1
ATOM 664 N N . ALA A 1 124 ? 1.729 10.374 64.660 1.00 52.01 104 ALA A N 1
ATOM 665 C CA . ALA A 1 124 ? 1.896 9.641 65.914 1.00 53.61 104 ALA A CA 1
ATOM 666 C C . ALA A 1 124 ? 0.548 9.168 66.453 1.00 55.02 104 ALA A C 1
ATOM 667 O O . ALA A 1 124 ? 0.385 7.993 66.800 1.00 56.92 104 ALA A O 1
ATOM 669 N N . GLU A 1 125 ? -0.452 10.057 66.474 1.00 52.85 105 GLU A N 1
ATOM 670 C CA . GLU A 1 125 ? -1.762 9.667 66.999 1.00 57.79 105 GLU A CA 1
ATOM 671 C C . GLU A 1 125 ? -2.391 8.538 66.188 1.00 56.01 105 GLU A C 1
ATOM 672 O O . GLU A 1 125 ? -3.162 7.736 66.730 1.00 53.85 105 GLU A O 1
ATOM 678 N N . ALA A 1 126 ? -2.077 8.455 64.894 1.00 53.95 106 ALA A N 1
ATOM 679 C CA . ALA A 1 126 ? -2.591 7.401 64.032 1.00 49.94 106 ALA A CA 1
ATOM 680 C C . ALA A 1 126 ? -1.858 6.081 64.209 1.00 56.07 106 ALA A C 1
ATOM 681 O O . ALA A 1 126 ? -2.243 5.084 63.585 1.00 57.76 106 ALA A O 1
ATOM 683 N N . GLY A 1 127 ? -0.809 6.044 65.023 1.00 55.54 107 GLY A N 1
ATOM 684 C CA . GLY A 1 127 ? -0.040 4.826 65.145 1.00 59.38 107 GLY A CA 1
ATOM 685 C C . GLY A 1 127 ? 0.939 4.576 64.026 1.00 58.45 107 GLY A C 1
ATOM 686 O O . GLY A 1 127 ? 1.375 3.433 63.846 1.00 62.66 107 GLY A O 1
ATOM 687 N N . ILE A 1 128 ? 1.296 5.600 63.253 1.00 57.22 108 ILE A N 1
ATOM 688 C CA . ILE A 1 128 ? 2.241 5.390 62.164 1.00 55.16 108 ILE A CA 1
ATOM 689 C C . ILE A 1 128 ? 3.637 5.208 62.751 1.00 54.10 108 ILE A C 1
ATOM 690 O O . ILE A 1 128 ? 4.174 6.106 63.409 1.00 52.09 108 ILE A O 1
ATOM 695 N N . GLY A 1 129 ? 4.234 4.046 62.499 1.00 55.76 109 GLY A N 1
ATOM 696 C CA . GLY A 1 129 ? 5.609 3.799 62.855 1.00 59.00 109 GLY A CA 1
ATOM 697 C C . GLY A 1 129 ? 6.528 4.903 62.374 1.00 58.47 109 GLY A C 1
ATOM 698 O O . GLY A 1 129 ? 6.401 5.408 61.252 1.00 54.76 109 GLY A O 1
ATOM 699 N N . PRO A 1 130 ? 7.483 5.297 63.221 1.00 61.18 110 PRO A N 1
ATOM 700 C CA . PRO A 1 130 ? 8.334 6.447 62.884 1.00 63.37 110 PRO A CA 1
ATOM 701 C C . PRO A 1 130 ? 9.195 6.220 61.662 1.00 57.19 110 PRO A C 1
ATOM 702 O O . PRO A 1 130 ? 9.631 7.198 61.045 1.00 59.37 110 PRO A O 1
ATOM 706 N N . SER A 1 131 ? 9.464 4.966 61.304 1.00 58.35 111 SER A N 1
ATOM 707 C CA . SER A 1 131 ? 10.255 4.672 60.120 1.00 59.96 111 SER A CA 1
ATOM 708 C C . SER A 1 131 ? 9.446 4.751 58.831 1.00 59.46 111 SER A C 1
ATOM 709 O O . SER A 1 131 ? 10.029 4.633 57.749 1.00 57.85 111 SER A O 1
ATOM 712 N N . ARG A 1 132 ? 8.129 4.942 58.914 1.00 58.05 112 ARG A N 1
ATOM 713 C CA . ARG A 1 132 ? 7.300 5.108 57.726 1.00 54.21 112 ARG A CA 1
ATOM 714 C C . ARG A 1 132 ? 7.170 6.555 57.286 1.00 49.92 112 ARG A C 1
ATOM 715 O O . ARG A 1 132 ? 6.570 6.814 56.241 1.00 51.11 112 ARG A O 1
ATOM 723 N N . THR A 1 133 ? 7.690 7.508 58.049 1.00 49.91 113 THR A N 1
ATOM 724 C CA . THR A 1 133 ? 7.620 8.902 57.652 1.00 44.27 113 THR A CA 1
ATOM 725 C C . THR A 1 133 ? 9.001 9.518 57.760 1.00 49.36 113 THR A C 1
ATOM 726 O O . THR A 1 133 ? 9.776 9.196 58.664 1.00 52.45 113 THR A O 1
ATOM 730 N N . ARG A 1 134 ? 9.296 10.394 56.818 1.00 45.20 114 ARG A N 1
ATOM 731 C CA . ARG A 1 134 ? 10.512 11.192 56.803 1.00 47.50 114 ARG A CA 1
ATOM 732 C C . ARG A 1 134 ? 10.074 12.618 56.526 1.00 44.90 114 ARG A C 1
ATOM 733 O O . ARG A 1 134 ? 9.616 12.926 55.421 1.00 43.83 114 ARG A O 1
ATOM 741 N N . LEU A 1 135 ? 10.183 13.481 57.523 1.00 44.45 115 LEU A N 1
ATOM 742 C CA . LEU A 1 135 ? 9.733 14.855 57.404 1.00 43.90 115 LEU A CA 1
ATOM 743 C C . LEU A 1 135 ? 10.950 15.740 57.201 1.00 46.87 115 LEU A C 1
ATOM 744 O O . LEU A 1 135 ? 11.945 15.611 57.920 1.00 50.58 115 LEU A O 1
ATOM 749 N N . ILE A 1 136 ? 10.879 16.628 56.220 1.00 42.74 116 ILE A N 1
ATOM 750 C CA . ILE A 1 136 ? 12.029 17.433 55.846 1.00 43.83 116 ILE A CA 1
ATOM 751 C C . ILE A 1 136 ? 11.619 18.890 55.872 1.00 42.84 116 ILE A C 1
ATOM 752 O O . ILE A 1 136 ? 10.679 19.291 55.175 1.00 44.98 116 ILE A O 1
ATOM 757 N N . SER A 1 137 ? 12.338 19.684 56.655 1.00 40.23 117 SER A N 1
ATOM 758 C CA . SER A 1 137 ? 12.088 21.111 56.783 1.00 43.15 117 SER A CA 1
ATOM 759 C C . SER A 1 13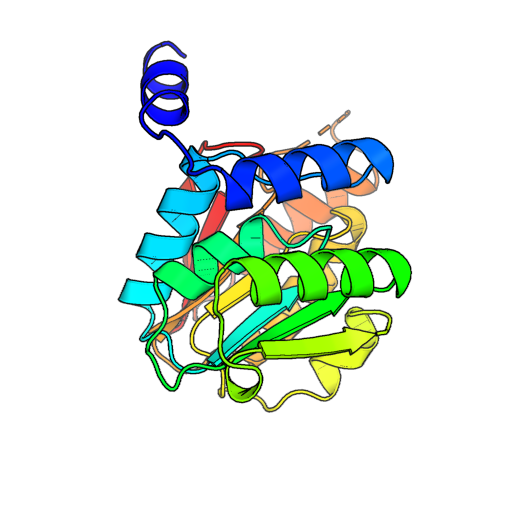7 ? 12.905 21.865 55.735 1.00 49.86 117 SER A C 1
ATOM 760 O O . SER A 1 137 ? 14.130 21.729 55.686 1.00 45.94 117 SER A O 1
ATOM 763 N N . GLY A 1 138 ? 12.234 22.640 54.894 1.00 48.21 118 GLY A N 1
ATOM 764 C CA . GLY A 1 138 ? 12.930 23.458 53.920 1.00 47.79 118 GLY A CA 1
ATOM 765 C C . GLY A 1 138 ? 12.050 23.795 52.735 1.00 49.34 118 GLY A C 1
ATOM 766 O O . GLY A 1 138 ? 10.913 23.331 52.619 1.00 45.94 118 GLY A O 1
ATOM 767 N N . ARG A 1 139 ? 12.607 24.640 51.861 1.00 51.59 119 ARG A N 1
ATOM 768 C CA . ARG A 1 139 ? 11.981 24.967 50.586 1.00 53.65 119 ARG A CA 1
ATOM 769 C C . ARG A 1 139 ? 12.023 23.757 49.670 1.00 52.18 119 ARG A C 1
ATOM 770 O O . ARG A 1 139 ? 13.097 23.217 49.390 1.00 52.51 119 ARG A O 1
ATOM 778 N N . ALA A 1 140 ? 10.856 23.342 49.179 1.00 44.94 120 ALA A N 1
ATOM 779 C CA . ALA A 1 140 ? 10.809 22.130 48.377 1.00 42.78 120 ALA A CA 1
ATOM 780 C C . ALA A 1 140 ? 11.522 22.282 47.034 1.00 44.55 120 ALA A C 1
ATOM 781 O O . ALA A 1 140 ? 11.974 21.278 46.481 1.00 43.90 120 ALA A O 1
ATOM 783 N N . GLN A 1 141 ? 11.647 23.499 46.503 1.00 51.29 121 GLN A N 1
ATOM 784 C CA . GLN A 1 141 ? 12.407 23.660 45.261 1.00 54.50 121 GLN A CA 1
ATOM 785 C C . GLN A 1 141 ? 13.835 23.159 45.426 1.00 57.81 121 GLN A C 1
ATOM 786 O O . GLN A 1 141 ? 14.419 22.628 44.478 1.00 61.84 121 GLN A O 1
ATOM 792 N N . GLU A 1 142 ? 14.406 23.300 46.621 1.00 60.49 122 GLU A N 1
ATOM 793 C CA . GLU A 1 142 ? 15.745 22.792 46.899 1.00 60.66 122 GLU A CA 1
ATOM 794 C C . GLU A 1 142 ? 15.746 21.335 47.359 1.00 60.05 122 GLU A C 1
ATOM 795 O O . GLU A 1 142 ? 16.605 20.558 46.931 1.00 60.69 122 GLU A O 1
ATOM 801 N N . VAL A 1 143 ? 14.805 20.937 48.219 1.00 49.69 123 VAL A N 1
ATOM 802 C CA . VAL A 1 143 ? 14.797 19.563 48.722 1.00 49.34 123 VAL A CA 1
ATOM 803 C C . VAL A 1 143 ? 14.673 18.565 47.579 1.00 49.94 123 VAL A C 1
ATOM 804 O O . VAL A 1 143 ? 15.397 17.564 47.531 1.00 52.58 123 VAL A O 1
ATOM 808 N N . LEU A 1 144 ? 13.734 18.806 46.655 1.00 47.24 124 LEU A N 1
ATOM 809 C CA . LEU A 1 144 ? 13.441 17.813 45.624 1.00 48.37 124 LEU A CA 1
ATOM 810 C C . LEU A 1 144 ? 14.681 17.474 44.808 1.00 53.79 124 LEU A C 1
ATOM 811 O O . LEU A 1 144 ? 14.918 16.304 44.486 1.00 52.46 124 LEU A O 1
ATOM 816 N N . THR A 1 145 ? 15.491 18.485 44.480 1.00 51.48 125 THR A N 1
ATOM 817 C CA . THR A 1 145 ? 16.732 18.254 43.740 1.00 53.46 125 THR A CA 1
ATOM 818 C C . THR A 1 145 ? 17.639 17.243 44.438 1.00 57.19 125 THR A C 1
ATOM 819 O O . THR A 1 145 ? 18.404 16.532 43.772 1.00 52.71 125 THR A O 1
ATOM 823 N N . ARG A 1 146 ? 17.569 17.155 45.772 1.00 50.98 126 ARG A N 1
ATOM 824 C CA . ARG A 1 146 ? 18.447 16.256 46.507 1.00 52.62 126 ARG A CA 1
ATOM 825 C C . ARG A 1 146 ? 17.916 14.835 46.594 1.00 53.83 126 ARG A C 1
ATOM 826 O O . ARG A 1 146 ? 18.663 13.943 47.015 1.00 54.57 126 ARG A O 1
ATOM 834 N N . LEU A 1 147 ? 16.662 14.595 46.219 1.00 49.47 127 LEU A N 1
ATOM 835 C CA . LEU A 1 147 ? 16.102 13.251 46.273 1.00 48.07 127 LEU A CA 1
ATOM 836 C C . LEU A 1 147 ? 16.444 12.500 44.988 1.00 55.29 127 LEU A C 1
ATOM 837 O O . LEU A 1 147 ? 16.661 13.102 43.929 1.00 54.66 127 LEU A O 1
ATOM 842 N N . ALA A 1 148 ? 16.490 11.174 45.089 1.00 55.05 128 ALA A N 1
ATOM 843 C CA . ALA A 1 148 ? 17.102 10.360 44.042 1.00 56.02 128 ALA A CA 1
ATOM 844 C C . ALA A 1 148 ? 16.161 10.157 42.856 1.00 54.77 128 ALA A C 1
ATOM 845 O O . ALA A 1 148 ? 15.001 9.765 43.028 1.00 53.59 128 ALA A O 1
ATOM 847 N N . ASP A 1 149 ? 16.680 10.388 41.648 1.00 59.93 129 ASP A N 1
ATOM 848 C CA . ASP A 1 149 ? 15.887 10.219 40.436 1.00 53.17 129 ASP A CA 1
ATOM 849 C C . ASP A 1 149 ? 15.318 8.811 40.338 1.00 55.84 129 ASP A C 1
ATOM 850 O O . ASP A 1 149 ? 15.918 7.840 40.806 1.00 59.44 129 ASP A O 1
ATOM 855 N N . ALA A 1 150 ? 14.140 8.716 39.723 1.00 51.56 130 ALA A N 1
ATOM 856 C CA . ALA A 1 150 ? 13.466 7.444 39.457 1.00 52.78 130 ALA A CA 1
ATOM 857 C C . ALA A 1 150 ? 13.466 6.511 40.676 1.00 55.95 130 ALA A C 1
ATOM 858 O O . ALA A 1 150 ? 13.735 5.312 40.570 1.00 58.94 130 ALA A O 1
ATOM 860 N N . SER A 1 151 ? 13.145 7.066 41.858 1.00 56.17 131 SER A N 1
ATOM 861 C CA . SER A 1 151 ? 13.100 6.269 43.081 1.00 59.27 131 SER A CA 1
ATOM 862 C C . SER A 1 151 ? 11.767 6.313 43.819 1.00 57.54 131 SER A C 1
ATOM 863 O O . SER A 1 151 ? 11.659 5.716 44.901 1.00 54.04 131 SER A O 1
ATOM 866 N N . TYR A 1 152 ? 10.752 6.976 43.273 1.00 52.30 132 TYR A N 1
ATOM 867 C CA . TYR A 1 152 ? 9.513 7.242 43.989 1.00 48.30 132 TYR A CA 1
ATOM 868 C C . TYR A 1 152 ? 8.322 6.710 43.206 1.00 49.27 132 TYR A C 1
ATOM 869 O O . TYR A 1 152 ? 8.293 6.786 41.974 1.00 43.50 132 TYR A O 1
ATOM 878 N N . ASP A 1 153 ? 7.357 6.141 43.931 1.00 46.30 133 ASP A N 1
ATOM 879 C CA . ASP A 1 153 ? 6.145 5.587 43.338 1.00 47.36 133 ASP A CA 1
ATOM 880 C C . ASP A 1 153 ? 5.054 6.626 43.130 1.00 46.36 133 ASP A C 1
ATOM 881 O O . ASP A 1 153 ? 4.227 6.475 42.224 1.00 44.63 133 ASP A O 1
ATOM 886 N N . LEU A 1 154 ? 5.019 7.663 43.960 1.00 43.22 134 LEU A N 1
ATOM 887 C CA . LEU A 1 154 ? 4.026 8.713 43.823 1.00 41.45 134 LEU A CA 1
ATOM 888 C C . LEU A 1 154 ? 4.630 10.009 44.340 1.00 38.49 134 LEU A C 1
ATOM 889 O O . LEU A 1 154 ? 5.270 10.019 45.394 1.00 41.68 134 LEU A O 1
ATOM 894 N N . VAL A 1 155 ? 4.416 11.092 43.599 1.00 37.10 135 VAL A N 1
ATOM 895 C CA . VAL A 1 155 ? 4.800 12.437 44.013 1.00 37.00 135 VAL A CA 1
ATOM 896 C C . VAL A 1 155 ? 3.527 13.275 44.073 1.00 41.49 135 VAL A C 1
ATOM 897 O O . VAL A 1 155 ? 2.822 13.411 43.065 1.00 39.39 135 VAL A O 1
ATOM 901 N N . PHE A 1 156 ? 3.224 13.825 45.251 1.00 37.33 136 PHE A N 1
ATOM 902 C CA . PHE A 1 156 ? 2.031 14.638 45.463 1.00 38.37 136 PHE A CA 1
ATOM 903 C C . PHE A 1 156 ? 2.434 16.089 45.688 1.00 39.44 136 PHE A C 1
ATOM 904 O O . PHE A 1 156 ? 3.240 16.378 46.579 1.00 39.82 136 PHE A O 1
ATOM 912 N N . ILE A 1 157 ? 1.864 16.995 44.897 1.00 36.80 137 ILE A N 1
ATOM 913 C CA . ILE A 1 157 ? 2.267 18.398 44.874 1.00 39.57 137 ILE A CA 1
ATOM 914 C C . ILE A 1 157 ? 1.106 19.229 45.395 1.00 39.52 137 ILE A C 1
ATOM 915 O O . ILE A 1 157 ? 0.058 19.318 44.748 1.00 37.57 137 ILE A O 1
ATOM 920 N N . ASP A 1 158 ? 1.289 19.854 46.553 1.00 36.82 138 ASP A N 1
ATOM 921 C CA . ASP A 1 158 ? 0.217 20.617 47.178 1.00 40.63 138 ASP A CA 1
ATOM 922 C C . ASP A 1 158 ? 0.775 21.744 48.053 1.00 45.32 138 ASP A C 1
ATOM 923 O O . ASP A 1 158 ? 0.436 21.861 49.233 1.00 45.35 138 ASP A O 1
ATOM 928 N N . ALA A 1 159 ? 1.631 22.591 47.490 1.00 42.75 139 ALA A N 1
ATOM 929 C CA . ALA A 1 159 ? 2.155 23.772 48.178 1.00 45.21 139 ALA A CA 1
ATOM 930 C C . ALA A 1 159 ? 1.596 25.026 47.484 1.00 51.24 139 ALA A C 1
ATOM 931 O O . ALA A 1 159 ? 0.388 25.063 47.240 1.00 54.81 139 ALA A O 1
ATOM 933 N N . ASP A 1 160 ? 2.405 26.045 47.168 1.00 44.09 140 ASP A N 1
ATOM 934 C CA . ASP A 1 160 ? 1.843 27.216 46.483 1.00 49.48 140 ASP A CA 1
ATOM 935 C C . ASP A 1 160 ? 1.670 26.919 44.995 1.00 50.30 140 ASP A C 1
ATOM 936 O O . ASP A 1 160 ? 2.599 26.409 44.363 1.00 47.42 140 ASP A O 1
ATOM 941 N N . PRO A 1 161 ? 0.528 27.262 44.396 1.00 53.70 141 PRO A N 1
ATOM 942 C CA . PRO A 1 161 ? 0.337 26.970 42.966 1.00 49.92 141 PRO A CA 1
ATOM 943 C C . PRO A 1 161 ? 1.324 27.666 42.056 1.00 54.53 141 PRO A C 1
ATOM 944 O O . PRO A 1 161 ? 1.686 27.107 41.009 1.00 53.19 141 PRO A O 1
ATOM 948 N N . ILE A 1 162 ? 1.777 28.868 42.424 1.00 53.18 142 ILE A N 1
ATOM 949 C CA . ILE A 1 162 ? 2.712 29.621 41.597 1.00 54.36 142 ILE A CA 1
ATOM 950 C C . ILE A 1 162 ? 4.016 28.860 41.381 1.00 55.86 142 ILE A C 1
ATOM 951 O O . ILE A 1 162 ? 4.776 29.176 40.454 1.00 57.58 142 ILE A O 1
ATOM 956 N N . ASP A 1 163 ? 4.290 27.850 42.208 1.00 57.15 143 ASP A N 1
ATOM 957 C CA . ASP A 1 163 ? 5.504 27.055 42.097 1.00 52.85 143 ASP A CA 1
ATOM 958 C C . ASP A 1 163 ? 5.272 25.715 41.421 1.00 50.88 143 ASP A C 1
ATOM 959 O O . ASP A 1 163 ? 6.228 24.954 41.242 1.00 53.57 143 ASP A O 1
ATOM 964 N N . GLN A 1 164 ? 4.037 25.414 41.028 1.00 52.63 144 GLN A N 1
ATOM 965 C CA . GLN A 1 164 ? 3.751 24.143 40.365 1.00 46.87 144 GLN A CA 1
ATOM 966 C C . GLN A 1 164 ? 4.670 23.812 39.195 1.00 48.18 144 GLN A C 1
ATOM 967 O O . GLN A 1 164 ? 5.018 22.629 39.050 1.00 47.31 144 GLN A O 1
ATOM 973 N N . PRO A 1 165 ? 5.093 24.750 38.334 1.00 54.49 145 PRO A N 1
ATOM 974 C CA . PRO A 1 165 ? 5.966 24.331 37.221 1.00 56.68 145 PRO A CA 1
ATOM 975 C C . PRO A 1 165 ? 7.302 23.767 37.678 1.00 54.98 145 PRO A C 1
ATOM 976 O O . PRO A 1 165 ? 7.767 22.757 37.136 1.00 54.43 145 PRO A O 1
ATOM 980 N N . ASP A 1 166 ? 7.927 24.380 38.680 1.00 60.41 146 ASP A N 1
ATOM 981 C CA . ASP A 1 166 ? 9.182 23.848 39.215 1.00 64.73 146 ASP A CA 1
ATOM 982 C C . ASP A 1 166 ? 8.979 22.485 39.850 1.00 55.92 146 ASP A C 1
ATOM 983 O O . ASP A 1 166 ? 9.804 21.577 39.674 1.00 54.54 146 ASP A O 1
ATOM 988 N N . TYR A 1 167 ? 7.881 22.327 40.597 1.00 50.41 147 TYR A N 1
ATOM 989 C CA . TYR A 1 167 ? 7.638 21.059 41.271 1.00 46.97 147 TYR A CA 1
ATOM 990 C C . TYR A 1 167 ? 7.401 19.934 40.273 1.00 45.68 147 TYR A C 1
ATOM 991 O O . TYR A 1 167 ? 7.828 18.798 40.506 1.00 46.13 147 TYR A O 1
ATOM 1000 N N . VAL A 1 168 ? 6.746 20.234 39.150 1.00 48.25 148 VAL A N 1
ATOM 1001 C CA . VAL A 1 168 ? 6.450 19.200 38.166 1.00 47.93 148 VAL A CA 1
ATOM 1002 C C . VAL A 1 168 ? 7.730 18.727 37.483 1.00 48.38 148 VAL A C 1
ATOM 1003 O O . VAL A 1 168 ? 7.971 17.520 37.343 1.00 48.23 148 VAL A O 1
ATOM 1007 N N . ALA A 1 169 ? 8.573 19.670 37.058 1.00 45.34 149 ALA A N 1
ATOM 1008 C CA . ALA A 1 169 ? 9.843 19.300 36.434 1.00 53.19 149 ALA A CA 1
ATOM 1009 C C . ALA A 1 169 ? 10.666 18.408 37.358 1.00 52.13 149 ALA A C 1
ATOM 1010 O O . ALA A 1 169 ? 11.158 17.350 36.947 1.00 50.32 149 ALA A O 1
ATOM 1012 N N . GLU A 1 170 ? 10.803 18.810 38.627 1.00 52.38 150 GLU A N 1
ATOM 1013 C CA . GLU A 1 170 ? 11.555 17.994 39.579 1.00 52.18 150 GLU A CA 1
ATOM 1014 C C . GLU A 1 170 ? 10.791 16.736 39.955 1.00 51.98 150 GLU A C 1
ATOM 1015 O O . GLU A 1 170 ? 11.385 15.662 40.093 1.00 54.40 150 GLU A O 1
ATOM 1021 N N . GLY A 1 171 ? 9.478 16.851 40.157 1.00 48.93 151 GLY A N 1
ATOM 1022 C CA . GLY A 1 171 ? 8.700 15.684 40.534 1.00 46.73 151 GLY A CA 1
ATOM 1023 C C . GLY A 1 171 ? 8.796 14.563 39.516 1.00 48.70 151 GLY A C 1
ATOM 1024 O O . GLY A 1 171 ? 9.042 13.410 39.872 1.00 48.57 151 GLY A O 1
ATOM 1025 N N . VAL A 1 172 ? 8.614 14.887 38.229 1.00 46.89 152 VAL A N 1
ATOM 1026 C CA . VAL A 1 172 ? 8.600 13.836 37.211 1.00 43.85 152 VAL A CA 1
ATOM 1027 C C . VAL A 1 172 ? 9.916 13.061 37.221 1.00 45.92 152 VAL A C 1
ATOM 1028 O O . VAL A 1 172 ? 9.924 11.828 37.147 1.00 46.32 152 VAL A O 1
ATOM 1032 N N . ARG A 1 173 ? 11.040 13.766 37.389 1.00 47.36 153 ARG A N 1
ATOM 1033 C CA . ARG A 1 173 ? 12.351 13.122 37.462 1.00 50.60 153 ARG A CA 1
ATOM 1034 C C . ARG A 1 173 ? 12.444 12.096 38.596 1.00 56.54 153 ARG A C 1
ATOM 1035 O O . ARG A 1 173 ? 13.188 11.108 38.487 1.00 52.34 153 ARG A O 1
ATOM 1043 N N . LEU A 1 174 ? 11.715 12.309 39.700 1.00 44.48 154 LEU A N 1
ATOM 1044 C CA . LEU A 1 174 ? 11.789 11.381 40.824 1.00 46.17 154 LEU A CA 1
ATOM 1045 C C . LEU A 1 174 ? 11.019 10.093 40.573 1.00 46.37 154 LEU A C 1
ATOM 1046 O O . LEU A 1 174 ? 11.239 9.096 41.280 1.00 44.40 154 LEU A O 1
ATOM 1051 N N . LEU A 1 175 ? 10.115 10.094 39.600 1.00 44.01 155 LEU A N 1
ATOM 1052 C CA . LEU A 1 175 ? 9.205 8.974 39.410 1.00 45.59 155 LEU A CA 1
ATOM 1053 C C . LEU A 1 175 ? 9.908 7.793 38.755 1.00 50.98 155 LEU A C 1
ATOM 1054 O O . LEU A 1 175 ? 10.548 7.938 37.708 1.00 50.20 155 LEU A O 1
ATOM 1059 N N . ARG A 1 176 ? 9.761 6.615 39.348 1.00 52.08 156 ARG A N 1
ATOM 1060 C CA . ARG A 1 176 ? 10.154 5.438 38.601 1.00 53.76 156 ARG A CA 1
ATOM 1061 C C . ARG A 1 176 ? 9.102 5.130 37.543 1.00 58.07 156 ARG A C 1
ATOM 1062 O O . ARG A 1 176 ? 8.045 5.769 37.470 1.00 49.14 156 ARG A O 1
ATOM 1070 N N . SER A 1 177 ? 9.412 4.139 36.705 1.00 54.72 157 SER A N 1
ATOM 1071 C CA . SER A 1 177 ? 8.464 3.697 35.691 1.00 53.46 157 SER A CA 1
ATOM 1072 C C . SER A 1 177 ? 7.212 3.143 36.356 1.00 52.96 157 SER A C 1
ATOM 1073 O O . SER A 1 177 ? 7.289 2.311 37.267 1.00 56.26 157 SER A O 1
ATOM 1076 N N . GLY A 1 178 ? 6.055 3.624 35.913 1.00 51.81 158 GLY A N 1
ATOM 1077 C CA . GLY A 1 178 ? 4.808 3.290 36.569 1.00 49.59 158 GLY A CA 1
ATOM 1078 C C . GLY A 1 178 ? 4.478 4.143 37.775 1.00 52.64 158 GLY A C 1
ATOM 1079 O O . GLY A 1 178 ? 3.493 3.859 38.469 1.00 50.90 158 GLY A O 1
ATOM 1080 N N . GLY A 1 179 ? 5.276 5.168 38.063 1.00 51.18 159 GLY A N 1
ATOM 1081 C CA . GLY A 1 179 ? 4.937 6.076 39.138 1.00 46.67 159 GLY A CA 1
ATOM 1082 C C . GLY A 1 179 ? 3.914 7.112 38.700 1.00 48.01 159 GLY A C 1
ATOM 1083 O O . GLY A 1 179 ? 3.655 7.303 37.509 1.00 42.19 159 GLY A O 1
ATOM 1084 N N . VAL A 1 180 ? 3.318 7.789 39.685 1.00 41.74 160 VAL A N 1
ATOM 1085 C CA . VAL A 1 180 ? 2.265 8.770 39.441 1.00 41.44 160 VAL A CA 1
ATOM 1086 C C . VAL A 1 180 ? 2.670 10.092 40.063 1.00 41.83 160 VAL A C 1
ATOM 1087 O O . VAL A 1 180 ? 3.030 10.136 41.241 1.00 41.51 160 VAL A O 1
ATOM 1091 N N . ILE A 1 181 ? 2.563 11.162 39.301 1.00 37.13 161 ILE A N 1
ATOM 1092 C CA . ILE A 1 181 ? 2.628 12.506 39.851 1.00 39.07 161 ILE A CA 1
ATOM 1093 C C . ILE A 1 181 ? 1.202 13.022 39.984 1.00 40.70 161 ILE A C 1
ATOM 1094 O O . ILE A 1 181 ? 0.354 12.806 39.106 1.00 37.25 161 ILE A O 1
ATOM 1099 N N . VAL A 1 182 ? 0.919 13.663 41.108 1.00 39.25 162 VAL A N 1
ATOM 1100 C CA . VAL A 1 182 ? -0.421 14.133 41.432 1.00 36.67 162 VAL A CA 1
ATOM 1101 C C . VAL A 1 182 ? -0.299 15.592 41.856 1.00 40.07 162 VAL A C 1
ATOM 1102 O O . VAL A 1 182 ? 0.424 15.902 42.812 1.00 38.99 162 VAL A O 1
ATOM 1106 N N . VAL A 1 183 ? -0.976 16.486 41.136 1.00 36.12 163 VAL A N 1
ATOM 1107 C CA . VAL A 1 183 ? -0.965 17.920 41.421 1.00 37.27 163 VAL A CA 1
ATOM 1108 C C . VAL A 1 183 ? -2.338 18.325 41.967 1.00 40.40 163 VAL A C 1
ATOM 1109 O O . VAL A 1 183 ? -3.358 18.170 41.286 1.00 40.52 163 VAL A O 1
ATOM 1113 N N . HIS A 1 184 ? -2.368 18.862 43.183 1.00 36.89 164 HIS A N 1
ATOM 1114 C CA . HIS A 1 184 ? -3.578 19.466 43.725 1.00 37.87 164 HIS A CA 1
ATOM 1115 C C . HIS A 1 184 ? -3.644 20.956 43.366 1.00 41.05 164 HIS A C 1
ATOM 1116 O O . HIS A 1 184 ? -2.630 21.588 43.073 1.00 41.77 164 HIS A O 1
ATOM 1123 N N . ARG A 1 185 ? -4.866 21.510 43.394 1.00 45.84 165 ARG A N 1
ATOM 1124 C CA . ARG A 1 185 ? -5.154 22.876 42.921 1.00 47.40 165 ARG A CA 1
ATOM 1125 C C . ARG A 1 185 ? -4.840 23.019 41.434 1.00 50.73 165 ARG A C 1
ATOM 1126 O O . ARG A 1 185 ? -4.278 24.019 40.981 1.00 50.85 165 ARG A O 1
ATOM 1134 N N . ALA A 1 186 ? -5.226 22.012 40.659 1.00 54.72 166 ALA A N 1
ATOM 1135 C CA . ALA A 1 186 ? -4.875 21.963 39.242 1.00 56.22 166 ALA A CA 1
ATOM 1136 C C . ALA A 1 186 ? -5.828 22.752 38.351 1.00 60.47 166 ALA A C 1
ATOM 1137 O O . ALA A 1 186 ? -5.530 22.938 37.163 1.00 65.68 166 ALA A O 1
ATOM 1139 N N . ALA A 1 187 ? -6.948 23.232 38.888 1.00 62.22 167 ALA A N 1
ATOM 1140 C CA . ALA A 1 187 ? -7.988 23.843 38.075 1.00 70.41 167 ALA A CA 1
ATOM 1141 C C . ALA A 1 187 ? -8.162 25.334 38.312 1.00 74.94 167 ALA A C 1
ATOM 1142 O O . ALA A 1 187 ? -8.886 25.985 37.547 1.00 81.18 167 ALA A O 1
ATOM 1144 N N . LEU A 1 188 ? -7.534 25.878 39.346 1.00 80.48 168 LEU A N 1
ATOM 1145 C CA . LEU A 1 188 ? -7.534 27.302 39.659 1.00 86.74 168 LEU A CA 1
ATOM 1146 C C . LEU A 1 188 ? -7.306 28.185 38.424 1.00 91.22 168 LEU A C 1
ATOM 1147 O O . LEU A 1 188 ? -8.250 28.727 37.842 1.00 95.31 168 LEU A O 1
ATOM 1152 N N . GLY A 1 196 ? -9.081 36.001 36.857 1.00 82.54 176 GLY A N 1
ATOM 1153 C CA . GLY A 1 196 ? -8.406 36.561 35.701 1.00 87.21 176 GLY A CA 1
ATOM 1154 C C . GLY A 1 196 ? -7.472 35.569 35.041 1.00 90.96 176 GLY A C 1
ATOM 1155 O O . GLY A 1 196 ? -6.719 34.873 35.720 1.00 93.34 176 GLY A O 1
ATOM 1156 N N . ALA A 1 197 ? -7.527 35.492 33.717 1.00 100.06 177 ALA A N 1
ATOM 1157 C CA . ALA A 1 197 ? -6.691 34.559 32.971 1.00 102.52 177 ALA A CA 1
ATOM 1158 C C . ALA A 1 197 ? -5.284 35.086 32.701 1.00 103.01 177 ALA A C 1
ATOM 1159 O O . ALA A 1 197 ? -4.550 34.520 31.895 1.00 101.87 177 ALA A O 1
ATOM 1161 N N . ARG A 1 198 ? -4.911 36.166 33.377 1.00 109.48 178 ARG A N 1
ATOM 1162 C CA . ARG A 1 198 ? -3.587 36.749 33.194 1.00 108.19 178 ARG A CA 1
ATOM 1163 C C . ARG A 1 198 ? -2.822 36.818 34.509 1.00 106.62 178 ARG A C 1
ATOM 1164 O O . ARG A 1 198 ? -1.708 37.336 34.563 1.00 107.71 178 ARG A O 1
ATOM 1172 N N . ASP A 1 199 ? -3.429 36.292 35.566 1.00 107.06 179 ASP A N 1
ATOM 1173 C CA . ASP A 1 199 ? -2.812 36.282 36.886 1.00 103.56 179 ASP A CA 1
ATOM 1174 C C . ASP A 1 199 ? -1.528 35.462 36.872 1.00 99.69 179 ASP A C 1
ATOM 1175 O O . ASP A 1 199 ? -1.453 34.432 36.208 1.00 98.21 179 ASP A O 1
ATOM 1180 N N . ALA A 1 200 ? -0.520 35.919 37.606 1.00 83.89 180 ALA A N 1
ATOM 1181 C CA . ALA A 1 200 ? 0.751 35.202 37.672 1.00 83.81 180 ALA A CA 1
ATOM 1182 C C . ALA A 1 200 ? 0.557 33.783 38.189 1.00 78.79 180 ALA A C 1
ATOM 1183 O O . ALA A 1 200 ? 1.224 32.848 37.721 1.00 74.79 180 ALA A O 1
ATOM 1185 N N . GLU A 1 201 ? -0.371 33.604 39.130 1.00 75.18 181 GLU A N 1
ATOM 1186 C CA . GLU A 1 201 ? -0.627 32.285 39.690 1.00 73.40 181 GLU A CA 1
ATOM 1187 C C . GLU A 1 201 ? -1.367 31.387 38.700 1.00 74.61 181 GLU A C 1
ATOM 1188 O O . GLU A 1 201 ? -1.072 30.191 38.601 1.00 70.25 181 GLU A O 1
ATOM 1194 N N . VAL A 1 202 ? -2.332 31.937 37.956 1.00 79.13 182 VAL A N 1
ATOM 1195 C CA . VAL A 1 202 ? -3.040 31.111 36.979 1.00 76.74 182 VAL A CA 1
ATOM 1196 C C . VAL A 1 202 ? -2.154 30.813 35.776 1.00 72.80 182 VAL A C 1
ATOM 1197 O O . VAL A 1 202 ? -2.297 29.761 35.142 1.00 71.46 182 VAL A O 1
ATOM 1201 N N . ILE A 1 203 ? -1.240 31.720 35.430 1.00 66.23 183 ILE A N 1
ATOM 1202 C CA . ILE A 1 203 ? -0.270 31.405 34.384 1.00 69.50 183 ILE A CA 1
ATOM 1203 C C . ILE A 1 203 ? 0.562 30.195 34.785 1.00 64.39 183 ILE A C 1
ATOM 1204 O O . ILE A 1 203 ? 0.809 29.291 33.975 1.00 61.03 183 ILE A O 1
ATOM 1209 N N . ALA A 1 204 ? 1.006 30.158 36.043 1.00 68.20 184 ALA A N 1
ATOM 1210 C CA . ALA A 1 204 ? 1.832 29.050 36.511 1.00 63.58 184 ALA A CA 1
ATOM 1211 C C . ALA A 1 204 ? 1.060 27.735 36.506 1.00 58.13 184 ALA A C 1
ATOM 1212 O O . ALA A 1 204 ? 1.604 26.696 36.119 1.00 58.47 184 ALA A O 1
ATOM 1214 N N . VAL A 1 205 ? -0.206 27.756 36.927 1.00 52.64 185 VAL A N 1
ATOM 1215 C CA . VAL A 1 205 ? -0.988 26.524 36.954 1.00 53.15 185 VAL A CA 1
ATOM 1216 C C . VAL A 1 205 ? -1.160 25.978 35.542 1.00 57.25 185 VAL A C 1
ATOM 1217 O O . VAL A 1 205 ? -0.919 24.793 35.278 1.00 50.32 185 VAL A O 1
ATOM 1221 N N . ARG A 1 206 ? -1.568 26.839 34.606 1.00 73.28 186 ARG A N 1
ATOM 1222 C CA . ARG A 1 206 ? -1.729 26.379 33.231 1.00 71.19 186 ARG A CA 1
ATOM 1223 C C . ARG A 1 206 ? -0.391 25.968 32.638 1.00 71.80 186 ARG A C 1
ATOM 1224 O O . ARG A 1 206 ? -0.309 24.970 31.909 1.00 70.31 186 ARG A O 1
ATOM 1232 N N . GLU A 1 207 ? 0.678 26.697 32.969 1.00 61.13 187 GLU A N 1
ATOM 1233 C CA . GLU A 1 207 ? 1.987 26.321 32.451 1.00 62.00 187 GLU A CA 1
ATOM 1234 C C . GLU A 1 207 ? 2.408 24.943 32.954 1.00 62.43 187 GLU A C 1
ATOM 1235 O O . GLU A 1 207 ? 3.058 24.179 32.229 1.00 60.65 187 GLU A O 1
ATOM 1241 N N . ALA A 1 208 ? 2.038 24.601 34.194 1.00 56.09 188 ALA A N 1
ATOM 1242 C CA . ALA A 1 208 ? 2.362 23.277 34.719 1.00 52.89 188 ALA A CA 1
ATOM 1243 C C . ALA A 1 208 ? 1.493 22.202 34.079 1.00 50.61 188 ALA A C 1
ATOM 1244 O O . ALA A 1 208 ? 1.975 21.103 33.782 1.00 49.58 188 ALA A O 1
ATOM 1246 N N . ALA A 1 209 ? 0.205 22.490 33.878 1.00 47.42 189 ALA A N 1
ATOM 1247 C CA . ALA A 1 209 ? -0.642 21.562 33.137 1.00 52.89 189 ALA A CA 1
ATOM 1248 C C . ALA A 1 209 ? -0.105 21.354 31.725 1.00 54.35 189 ALA A C 1
ATOM 1249 O O . ALA A 1 209 ? -0.143 20.238 31.194 1.00 53.13 189 ALA A O 1
ATOM 1251 N N . ARG A 1 210 ? 0.415 22.422 31.114 1.00 59.40 190 ARG A N 1
ATOM 1252 C CA . ARG A 1 210 ? 1.061 22.324 29.807 1.00 63.20 190 ARG A CA 1
ATOM 1253 C C . ARG A 1 210 ? 2.251 21.372 29.857 1.00 61.62 190 ARG A C 1
ATOM 1254 O O . ARG A 1 21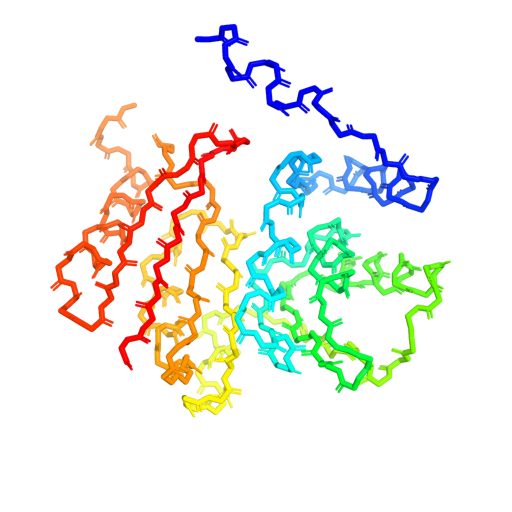0 ? 2.381 20.481 29.012 1.00 62.54 190 ARG A O 1
ATOM 1262 N N . LEU A 1 211 ? 3.122 21.539 30.860 1.00 64.53 191 LEU A N 1
ATOM 1263 C CA . LEU A 1 211 ? 4.296 20.680 30.993 1.00 58.41 191 LEU A CA 1
ATOM 1264 C C . LEU A 1 211 ? 3.909 19.210 31.028 1.00 61.21 191 LEU A C 1
ATOM 1265 O O . LEU A 1 211 ? 4.586 18.366 30.432 1.00 65.69 191 LEU A O 1
ATOM 1270 N N . ILE A 1 212 ? 2.825 18.884 31.724 1.00 53.32 192 ILE A N 1
ATOM 1271 C CA . ILE A 1 212 ? 2.401 17.493 31.827 1.00 50.41 192 ILE A CA 1
ATOM 1272 C C . ILE A 1 212 ? 1.736 17.032 30.537 1.00 53.40 192 ILE A C 1
ATOM 1273 O O . ILE A 1 212 ? 1.982 15.918 30.065 1.00 50.30 192 ILE A O 1
ATOM 1278 N N . ALA A 1 213 ? 0.885 17.878 29.955 1.00 56.68 193 ALA A N 1
ATOM 1279 C CA . ALA A 1 213 ? 0.145 17.491 28.758 1.00 62.05 193 ALA A CA 1
ATOM 1280 C C . ALA A 1 213 ? 1.065 17.220 27.569 1.00 63.42 193 ALA A C 1
ATOM 1281 O O . ALA A 1 213 ? 0.758 16.358 26.740 1.00 65.94 193 ALA A O 1
ATOM 1283 N N . GLU A 1 214 ? 2.197 17.925 27.473 1.00 60.15 194 GLU A N 1
ATOM 1284 C CA . GLU A 1 214 ? 3.123 17.761 26.358 1.00 63.75 194 GLU A CA 1
ATOM 1285 C C . GLU A 1 214 ? 4.256 16.785 26.643 1.00 66.49 194 GLU A C 1
ATOM 1286 O O . GLU A 1 214 ? 5.066 16.523 25.746 1.00 66.35 194 GLU A O 1
ATOM 1292 N N . ASP A 1 215 ? 4.351 16.258 27.860 1.00 60.60 195 ASP A N 1
ATOM 1293 C CA . ASP A 1 215 ? 5.401 15.304 28.196 1.00 60.79 195 ASP A CA 1
ATOM 1294 C C . ASP A 1 215 ? 4.999 13.937 27.657 1.00 65.25 195 ASP A C 1
ATOM 1295 O O . ASP A 1 215 ? 4.028 13.336 28.128 1.00 58.71 195 ASP A O 1
ATOM 1300 N N . GLU A 1 216 ? 5.747 13.443 26.666 1.00 69.45 196 GLU A N 1
ATOM 1301 C CA . GLU A 1 216 ? 5.399 12.171 26.044 1.00 67.29 196 GLU A CA 1
ATOM 1302 C C . GLU A 1 216 ? 5.515 11.003 27.007 1.00 63.59 196 GLU A C 1
ATOM 1303 O O . GLU A 1 216 ? 4.901 9.961 26.771 1.00 66.34 196 GLU A O 1
ATOM 1309 N N . ARG A 1 217 ? 6.270 11.153 28.091 1.00 68.52 197 ARG A N 1
ATOM 1310 C CA . ARG A 1 217 ? 6.432 10.082 29.070 1.00 68.75 197 ARG A CA 1
ATOM 1311 C C . ARG A 1 217 ? 5.267 9.967 30.051 1.00 60.42 197 ARG A C 1
ATOM 1312 O O . ARG A 1 217 ? 5.267 9.049 30.882 1.00 59.59 197 ARG A O 1
ATOM 1320 N N . LEU A 1 218 ? 4.280 10.852 29.978 1.00 55.44 198 LEU A N 1
ATOM 1321 C CA . LEU A 1 218 ? 3.219 10.930 30.976 1.00 50.85 198 LEU A CA 1
ATOM 1322 C C . LEU A 1 218 ? 1.869 10.635 30.348 1.00 50.62 198 LEU A C 1
ATOM 1323 O O . LEU A 1 218 ? 1.589 11.073 29.229 1.00 48.92 198 LEU A O 1
ATOM 1328 N N . THR A 1 219 ? 1.029 9.927 31.099 1.00 48.20 199 THR A N 1
ATOM 1329 C CA . THR A 1 219 ? -0.360 9.646 30.731 1.00 48.53 199 THR A CA 1
ATOM 1330 C C . THR A 1 219 ? -1.281 10.299 31.752 1.00 45.55 199 THR A C 1
ATOM 1331 O O . THR A 1 219 ? -1.432 9.773 32.868 1.00 41.33 199 THR A O 1
ATOM 1335 N N . PRO A 1 220 ? -1.922 11.427 31.423 1.00 43.80 200 PRO A N 1
ATOM 1336 C CA . PRO A 1 220 ? -2.625 12.217 32.450 1.00 43.64 200 PRO A CA 1
ATOM 1337 C C . PRO A 1 220 ? -4.150 12.168 32.425 1.00 46.16 200 PRO A C 1
ATOM 1338 O O . PRO A 1 220 ? -4.773 11.893 31.387 1.00 42.01 200 PRO A O 1
ATOM 1342 N N . ALA A 1 221 ? -4.762 12.479 33.573 1.00 40.52 201 ALA A N 1
ATOM 1343 C CA . ALA A 1 221 ? -6.206 12.658 33.658 1.00 40.16 201 ALA A CA 1
ATOM 1344 C C . ALA A 1 221 ? -6.505 13.708 34.711 1.00 41.18 201 ALA A C 1
ATOM 1345 O O . ALA A 1 221 ? -5.922 13.673 35.801 1.00 39.37 201 ALA A O 1
ATOM 1347 N N . LEU A 1 222 ? -7.411 14.620 34.393 1.00 39.48 202 LEU A N 1
ATOM 1348 C CA . LEU A 1 222 ? -7.865 15.614 35.359 1.00 41.47 202 LEU A CA 1
ATOM 1349 C C . LEU A 1 222 ? -9.093 15.089 36.087 1.00 42.94 202 LEU A C 1
ATOM 1350 O O . LEU A 1 222 ? -10.003 14.515 35.477 1.00 40.63 202 LEU A O 1
ATOM 1355 N N . VAL A 1 223 ? -9.121 15.294 37.404 1.00 40.20 203 VAL A N 1
ATOM 1356 C CA . VAL A 1 223 ? -10.168 14.772 38.263 1.00 41.27 203 VAL A CA 1
ATOM 1357 C C . VAL A 1 223 ? -10.787 15.933 39.040 1.00 45.91 203 VAL A C 1
ATOM 1358 O O . VAL A 1 223 ? -10.092 16.564 39.843 1.00 47.00 203 VAL A O 1
ATOM 1362 N N . PRO A 1 224 ? -12.066 16.257 38.835 1.00 44.75 204 PRO A N 1
ATOM 1363 C CA . PRO A 1 224 ? -12.703 17.411 39.519 1.00 42.56 204 PRO A CA 1
ATOM 1364 C C . PRO A 1 224 ? -13.113 17.094 40.953 1.00 39.72 204 PRO A C 1
ATOM 1365 O O . PRO A 1 224 ? -14.289 16.985 41.312 1.00 38.27 204 PRO A O 1
ATOM 1369 N N . LEU A 1 225 ? -12.124 16.928 41.820 1.00 41.97 205 LEU A N 1
ATOM 1370 C CA . LEU A 1 225 ? -12.372 16.772 43.248 1.00 38.73 205 LEU A CA 1
ATOM 1371 C C . LEU A 1 225 ? -11.604 17.856 43.996 1.00 39.24 205 LEU A C 1
ATOM 1372 O O . LEU A 1 225 ? -10.543 18.289 43.548 1.00 39.88 205 LEU A O 1
ATOM 1377 N N . GLY A 1 226 ? -12.166 18.327 45.117 1.00 44.55 206 GLY A N 1
ATOM 1378 C CA . GLY A 1 226 ? -11.503 19.384 45.874 1.00 40.44 206 GLY A CA 1
ATOM 1379 C C . GLY A 1 226 ? -11.236 20.610 45.019 1.00 46.83 206 GLY A C 1
ATOM 1380 O O . GLY A 1 226 ? -12.140 21.152 44.376 1.00 47.44 206 GLY A O 1
ATOM 1381 N N . ASP A 1 227 ? -9.981 21.068 44.997 1.00 44.99 207 ASP A N 1
ATOM 1382 C CA . ASP A 1 227 ? -9.593 22.160 44.115 1.00 44.87 207 ASP A CA 1
ATOM 1383 C C . ASP A 1 227 ? -9.128 21.670 42.752 1.00 49.00 207 ASP A C 1
ATOM 1384 O O . ASP A 1 227 ? -8.557 22.457 41.987 1.00 51.72 207 ASP A O 1
ATOM 1389 N N . GLY A 1 228 ? -9.357 20.398 42.428 1.00 45.45 208 GLY A N 1
ATOM 1390 C CA . GLY A 1 228 ? -8.915 19.880 41.145 1.00 47.27 208 GLY A CA 1
ATOM 1391 C C . GLY A 1 228 ? -7.618 19.110 41.286 1.00 48.24 208 GLY A C 1
ATOM 1392 O O . GLY A 1 228 ? -6.645 19.615 41.862 1.00 43.20 208 GLY A O 1
ATOM 1393 N N . VAL A 1 229 ? -7.605 17.876 40.788 1.00 40.51 209 VAL A N 1
ATOM 1394 C CA . VAL A 1 229 ? -6.469 16.968 40.911 1.00 39.54 209 VAL A CA 1
ATOM 1395 C C . VAL A 1 229 ? -6.045 16.560 39.506 1.00 41.13 209 VAL A C 1
ATOM 1396 O O . VAL A 1 229 ? -6.853 15.998 38.756 1.00 40.26 209 VAL A O 1
ATOM 1400 N N . LEU A 1 230 ? -4.795 16.849 39.148 1.00 36.14 210 LEU A N 1
ATOM 1401 C CA . LEU A 1 230 ? -4.196 16.374 37.903 1.00 37.66 210 LEU A CA 1
ATOM 1402 C C . LEU A 1 230 ? -3.248 15.231 38.245 1.00 40.74 210 LEU A C 1
ATOM 1403 O O . LEU A 1 230 ? -2.306 15.415 39.022 1.00 39.92 210 LEU A O 1
ATOM 1408 N N . ALA A 1 231 ? -3.535 14.041 37.720 1.00 39.60 211 ALA A N 1
ATOM 1409 C CA . ALA A 1 231 ? -2.715 12.858 37.949 1.00 37.98 211 ALA A CA 1
ATOM 1410 C C . ALA A 1 231 ? -2.152 12.384 36.615 1.00 45.09 211 ALA A C 1
ATOM 1411 O O . ALA A 1 231 ? -2.791 12.544 35.569 1.00 42.77 211 ALA A O 1
ATOM 1413 N N . ALA A 1 232 ? -0.942 11.827 36.643 1.00 39.42 212 ALA A N 1
ATOM 1414 C CA . ALA A 1 232 ? -0.330 11.364 35.399 1.00 40.22 212 ALA A CA 1
ATOM 1415 C C . ALA A 1 232 ? 0.663 10.263 35.719 1.00 44.63 212 ALA A C 1
ATOM 1416 O O . ALA A 1 232 ? 1.488 10.412 36.630 1.00 44.07 212 ALA A O 1
ATOM 1418 N N . VAL A 1 233 ? 0.571 9.166 34.988 1.00 42.15 213 VAL A N 1
ATOM 1419 C CA . VAL A 1 233 ? 1.439 8.014 35.191 1.00 46.77 213 VAL A CA 1
ATOM 1420 C C . VAL A 1 233 ? 2.656 8.131 34.283 1.00 53.92 213 VAL A C 1
ATOM 1421 O O . VAL A 1 233 ? 2.538 8.486 33.104 1.00 50.79 213 VAL A O 1
ATOM 1425 N N . ARG A 1 234 ? 3.940 7.780 34.838 1.00 52.96 214 ARG A N 1
ATOM 1426 C CA . ARG A 1 234 ? 5.070 7.737 33.919 1.00 52.99 214 ARG A CA 1
ATOM 1427 C C . ARG A 1 234 ? 5.284 6.348 33.335 1.00 59.12 214 ARG A C 1
ATOM 1428 O O . ARG A 1 234 ? 5.304 5.351 34.054 1.00 57.66 214 ARG A O 1
ATOM 1436 N N . ASP A 1 235 ? 5.771 6.658 32.148 1.00 73.68 215 ASP A N 1
ATOM 1437 C CA . ASP A 1 235 ? 6.120 5.488 31.347 1.00 76.21 215 ASP A CA 1
ATOM 1438 C C . ASP A 1 235 ? 7.346 4.774 31.912 1.00 78.09 215 ASP A C 1
ATOM 1439 O O . ASP A 1 235 ? 7.309 3.566 32.133 1.00 78.40 215 ASP A O 1
#

Foldseek 3Di:
DVVQVCLLPVDDDDVLLVVLVVVLVVVVHDAFGRSVLQVLLVQCLQLAAAEEEEEGCALNNSVVSNNNNHDLNHAYEYEDQDVVSVVNNVVSCVVVVRDPNRYHYYHRDVLPVLVVADFQAHSEYEYDDQQLCLQSCLVSVNRNHHAFHKYKYPLLQPVCVDSSNVSSVVNVVVQVPPPQWAWDWDPGGNIMIMITGD

Radius of gyration: 15.53 Å; Cα contacts (8 Å, |Δi|>4): 410; chains: 1; bounding box: 43×38×41 Å

InterPro domains:
  IPR002935 Class I-like SAM-dependent O-methyltransferase [PF01596] (50-221)
  IPR002935 Class I-like SAM-dependent O-methyltransferase [PS51682] (12-2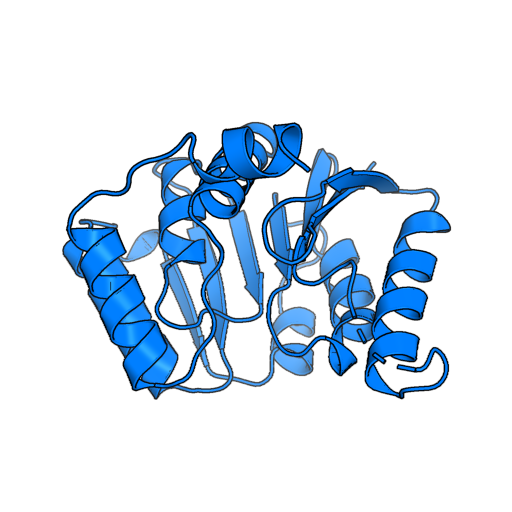24)
  IPR029063 S-adenosyl-L-methionine-dependent methyltransferase superfamily [G3DSA:3.40.50.150] (20-224)
  IPR029063 S-adenosyl-L-methionine-dependent methyltransferase superfamily [SSF53335] (50-223)
  IPR050362 Cation-dependent O-methyltransferase [PTHR10509] (38-221)

Solvent-accessible surface area: 9553 Å² total; per-residue (Å²): 169,95,152,119,53,143,36,33,66,76,59,114,47,84,120,38,19,53,19,0,57,124,46,2,111,121,52,70,21,67,41,2,44,35,6,0,0,29,29,0,28,94,23,0,140,138,12,39,0,98,11,0,0,0,1,13,2,12,2,0,4,6,0,15,32,0,3,76,1,12,135,128,89,0,50,0,2,0,1,15,102,79,85,90,33,10,130,18,0,129,76,0,5,68,86,41,65,31,29,125,94,40,22,114,26,43,71,23,111,8,38,108,20,0,72,211,18,62,82,57,37,14,9,0,0,0,1,33,40,88,4,85,31,5,16,77,9,4,61,46,0,4,58,0,1,89,82,38,0,7,0,0,3,11,78,4,60,74,99,98,204,76,62,52,32,93,6,3,134,85,2,19,153,77,2,76,99,29,157,106,13,89,62,61,100,38,106,25,28,78,4,0,16,11,1,67,52,116

Sequence (198 aa):
ESLWAHAEGSISEDVILAGARERATDIGAGAVTPAVGALLCLLAKLSGGKAVAEVGTGAGVSGLWLLSGMRDDGVLTTIDIEPEHLRLARQAFAEAGIGPSRTRLISGRAQEVLTRLADASYDLVFIDADPIDQPDYVAEGVRLLRSGGVIVVHRAALGARDAEVIAVREAARLIAEDERLTPALVPLGDGVLAAVRD

Organism: Mycobacterium tuberculosis (strain ATCC 25618 / H37Rv) (NCBI:txid83332)